Protein AF-0000000081629798 (afdb_homodimer)

Secondary structure (DSSP, 8-state):
--EEEEEETTSEEEEEETT-SS-SEEEE-SS-EEEEEE-SS-TTEEEEEETTSEEEEEETTTTEEEEEEE--SS---EEEEEEETTTTEEEEEETTSEEEEEETTTTEEEEEEE---SSSS--S-PPEEEEEE------/--EEEEEETTSEEEEEETT-SS-SEEEE-SS-EEEEEE-SS-TTEEEEEETTSEEEEEETTTTEEEEEEE--SS---EEEEEEETTTTEEEEEETTSEEEEEETTTTEEEEEEE---SSSS--S-PPEEEEEEPP----

InterPro domains:
  IPR001680 WD40 repeat [PF00400] (3-16)
  IPR001680 WD40 repeat [PF00400] (22-59)
  IPR001680 WD40 repeat [PF00400] (72-103)
  IPR001680 WD40 repeat [PS50082] (1-19)
  IPR001680 WD40 repeat [PS50082] (26-60)
  IPR001680 WD40 repeat [SM00320] (20-59)
  IPR001680 WD40 repeat [SM00320] (61-103)
  IPR015943 WD40/YVTN repeat-like-containing domain superfamily [G3DSA:2.130.10.10] (1-138)
  IPR036322 WD40-repeat-containing domain superfamily [SSF50978] (3-115)
  IPR040324 WD repeat-containing protein WDR44/Dgr2 [PTHR14221] (1-137)

Sequence (278 aa):
NYFLLSSSMDKTVRLWHISRRECLCCFQHIDFVTAIAFHPRDDRYFLSGSLDGKLRLWNIPDKKVALWNEVDGQTKLITAANFCQNGKYAVIGTYDGRCIFYDTEHLKYHTQIHVRSTRGRNRVGRKITGIEPLPGENKNYFLLSSSMDKTVRLWHISRRECLCCFQHIDFVTAIAFHPRDDRYFLSGSLDGKLRLWNIPDKKVALWNEVDGQTKLITAANFCQNGKYAVIGTYDGRCIFYDTEHLKYHTQIHVRSTRGRNRVGRKITGIEPLPGENK

Radius of gyration: 17.19 Å; Cα contacts (8 Å, |Δi|>4): 811; chains: 2; bounding box: 45×43×46 Å

Structure (mmCIF, N/CA/C/O backbone):
data_AF-0000000081629798-model_v1
#
loop_
_entity.id
_entity.type
_entity.pdbx_description
1 polymer 'WD repeat-containing protein 44-like'
#
loop_
_atom_site.group_PDB
_atom_site.id
_atom_site.type_symbol
_atom_site.label_atom_id
_atom_site.label_alt_id
_atom_site.label_comp_id
_atom_site.label_asym_id
_atom_site.label_entity_id
_atom_site.label_seq_id
_atom_site.pdbx_PDB_ins_code
_atom_site.Cartn_x
_atom_site.Cartn_y
_atom_site.Cartn_z
_atom_site.occupancy
_atom_site.B_iso_or_equiv
_atom_site.auth_seq_id
_atom_site.auth_comp_id
_atom_site.auth_asym_id
_atom_site.auth_atom_id
_atom_site.pdbx_PDB_model_num
ATOM 1 N N . ASN A 1 1 ? 5.773 -3.506 -18.734 1 61 1 ASN A N 1
ATOM 2 C CA . ASN A 1 1 ? 6.879 -3.926 -17.875 1 61 1 ASN A CA 1
ATOM 3 C C . ASN A 1 1 ? 6.383 -4.676 -16.641 1 61 1 ASN A C 1
ATOM 5 O O . ASN A 1 1 ? 5.281 -4.422 -16.156 1 61 1 ASN A O 1
ATOM 9 N N . TYR A 1 2 ? 6.805 -5.867 -16.297 1 80.81 2 TYR A N 1
ATOM 10 C CA . TYR A 1 2 ? 6.367 -6.898 -15.352 1 80.81 2 TYR A CA 1
ATOM 11 C C . TYR A 1 2 ? 7.234 -6.895 -14.102 1 80.81 2 TYR A C 1
ATOM 13 O O . TYR A 1 2 ? 7.574 -7.957 -13.57 1 80.81 2 TYR A O 1
ATOM 21 N N . PHE A 1 3 ? 7.645 -5.664 -13.797 1 88.5 3 PHE A N 1
ATOM 22 C CA . PHE A 1 3 ? 8.43 -5.543 -12.57 1 88.5 3 PHE A CA 1
ATOM 23 C C . PHE A 1 3 ? 7.523 -5.336 -11.367 1 88.5 3 PHE A C 1
ATOM 25 O O . PHE A 1 3 ? 6.449 -4.742 -11.484 1 88.5 3 PHE A O 1
ATOM 32 N N . LEU A 1 4 ? 8.055 -5.898 -10.258 1 90.25 4 LEU A N 1
ATOM 33 C CA . LEU A 1 4 ? 7.336 -5.812 -8.992 1 90.25 4 LEU A CA 1
ATOM 34 C C . LEU A 1 4 ? 8.297 -5.547 -7.836 1 90.25 4 LEU A C 1
ATOM 36 O O . LEU A 1 4 ? 9.391 -6.113 -7.793 1 90.25 4 LEU A O 1
ATOM 40 N N . LEU A 1 5 ? 7.828 -4.637 -6.996 1 95.19 5 LEU A N 1
ATOM 41 C CA . LEU A 1 5 ? 8.523 -4.508 -5.719 1 95.19 5 LEU A CA 1
ATOM 42 C C . LEU A 1 5 ? 7.781 -5.262 -4.621 1 95.19 5 LEU A C 1
ATOM 44 O O . LEU A 1 5 ? 6.547 -5.254 -4.578 1 95.19 5 LEU A O 1
ATOM 48 N N . SER A 1 6 ? 8.516 -5.879 -3.773 1 94.31 6 SER A N 1
ATOM 49 C CA . SER A 1 6 ? 7.957 -6.461 -2.561 1 94.31 6 SER A CA 1
ATOM 50 C C . SER A 1 6 ? 8.742 -6.031 -1.326 1 94.31 6 SER A C 1
ATOM 52 O O . SER A 1 6 ? 9.945 -5.777 -1.406 1 94.31 6 SER A O 1
ATOM 54 N N . SER A 1 7 ? 8.031 -5.789 -0.266 1 95.56 7 SER A N 1
ATOM 55 C CA . SER A 1 7 ? 8.656 -5.605 1.035 1 95.56 7 SER A CA 1
ATOM 56 C C . SER A 1 7 ? 8.258 -6.707 2.008 1 95.56 7 SER A C 1
ATOM 58 O O . SER A 1 7 ? 7.207 -7.332 1.85 1 95.56 7 SER A O 1
ATOM 60 N N . SER A 1 8 ? 9.172 -6.961 3.045 1 91.5 8 SER A N 1
ATOM 61 C CA . SER A 1 8 ? 8.922 -8.016 4.02 1 91.5 8 SER A CA 1
ATOM 62 C C . SER A 1 8 ? 9.43 -7.621 5.402 1 91.5 8 SER A C 1
ATOM 64 O O . SER A 1 8 ? 10.039 -6.566 5.566 1 91.5 8 SER A O 1
ATOM 66 N N . MET A 1 9 ? 9.148 -8.461 6.309 1 89.81 9 MET A N 1
ATOM 67 C CA . MET A 1 9 ? 9.531 -8.211 7.699 1 89.81 9 MET A CA 1
ATOM 68 C C . MET A 1 9 ? 11.031 -8.391 7.898 1 89.81 9 MET A C 1
ATOM 70 O O . MET A 1 9 ? 11.562 -8.086 8.961 1 89.81 9 MET A O 1
ATOM 74 N N . ASP A 1 10 ? 11.797 -8.812 6.934 1 90.19 10 ASP A N 1
ATOM 75 C CA . ASP A 1 10 ? 13.242 -8.953 7.055 1 90.19 10 ASP A CA 1
ATOM 76 C C . ASP A 1 10 ? 13.945 -7.621 6.797 1 90.19 10 ASP A C 1
ATOM 78 O O . ASP A 1 10 ? 15.164 -7.582 6.621 1 90.19 10 ASP A O 1
ATOM 82 N N . LYS A 1 11 ? 13.234 -6.543 6.703 1 96.06 11 LYS A N 1
ATOM 83 C CA . LYS A 1 11 ? 13.711 -5.164 6.59 1 96.06 11 LYS A CA 1
ATOM 84 C C . LYS A 1 11 ? 14.289 -4.895 5.207 1 96.06 11 LYS A C 1
ATOM 86 O O . LYS A 1 11 ? 15.219 -4.102 5.062 1 96.06 11 LYS A O 1
ATOM 91 N N . THR A 1 12 ? 13.734 -5.637 4.25 1 95.56 12 THR A N 1
ATOM 92 C CA . THR A 1 12 ? 14.227 -5.434 2.895 1 95.56 12 THR A CA 1
ATOM 93 C C . THR A 1 12 ? 13.086 -5.082 1.944 1 95.56 12 THR A C 1
ATOM 95 O O . THR A 1 12 ? 11.93 -5.426 2.205 1 95.56 12 THR A O 1
ATOM 98 N N . VAL A 1 13 ? 13.438 -4.363 0.869 1 97.12 13 VAL A N 1
ATOM 99 C CA . VAL A 1 13 ? 12.633 -4.25 -0.342 1 97.12 13 VAL A CA 1
ATOM 100 C C . VAL A 1 13 ? 13.328 -4.961 -1.497 1 97.12 13 VAL A C 1
ATOM 102 O O . VAL A 1 13 ? 14.539 -4.809 -1.688 1 97.12 13 VAL A O 1
ATOM 105 N N . ARG A 1 14 ? 12.555 -5.707 -2.191 1 94.81 14 ARG A N 1
ATOM 106 C CA . ARG A 1 14 ? 13.133 -6.484 -3.285 1 94.81 14 ARG A CA 1
ATOM 107 C C . ARG A 1 14 ? 12.438 -6.168 -4.605 1 94.81 14 ARG A C 1
ATOM 109 O O . ARG A 1 14 ? 11.211 -5.996 -4.645 1 94.81 14 ARG A O 1
ATOM 116 N N . LEU A 1 15 ? 13.273 -6.094 -5.625 1 94.31 15 LEU A N 1
ATOM 117 C CA . LEU A 1 15 ? 12.789 -5.93 -6.988 1 94.31 15 LEU A CA 1
ATOM 118 C C . LEU A 1 15 ? 12.75 -7.27 -7.719 1 94.31 15 LEU A C 1
ATOM 120 O O . LEU A 1 15 ? 13.742 -8.016 -7.707 1 94.31 15 LEU A O 1
ATOM 124 N N . TRP A 1 16 ? 11.555 -7.504 -8.297 1 89.81 16 TRP A N 1
ATOM 125 C CA . TRP A 1 16 ? 11.336 -8.742 -9.023 1 89.81 16 TRP A CA 1
ATOM 126 C C . TRP A 1 16 ? 10.906 -8.461 -10.461 1 89.81 16 TRP A C 1
ATOM 128 O O . TRP A 1 16 ? 10.383 -7.387 -10.758 1 89.81 16 TRP A O 1
ATOM 138 N N . HIS A 1 17 ? 11.219 -9.383 -11.312 1 87.69 17 HIS A N 1
ATOM 139 C CA . HIS A 1 17 ? 10.57 -9.508 -12.609 1 87.69 17 HIS A CA 1
ATOM 140 C C . HIS A 1 17 ? 9.781 -10.805 -12.711 1 87.69 17 HIS A C 1
ATOM 142 O O . HIS A 1 17 ? 10.25 -11.859 -12.281 1 87.69 17 HIS A O 1
ATOM 148 N N . ILE A 1 18 ? 8.602 -10.773 -13.234 1 79.06 18 ILE A N 1
ATOM 149 C CA . ILE A 1 18 ? 7.668 -11.898 -13.195 1 79.06 18 ILE A CA 1
ATOM 150 C C . ILE A 1 18 ? 8.258 -13.086 -13.945 1 79.06 18 ILE A C 1
ATOM 152 O O . ILE A 1 18 ? 7.934 -14.242 -13.656 1 79.06 18 ILE A O 1
ATOM 156 N N . SER A 1 19 ? 9.086 -12.828 -14.898 1 81.5 19 SER A N 1
ATOM 157 C CA . SER A 1 19 ? 9.664 -13.891 -15.711 1 81.5 19 SER A CA 1
ATOM 158 C C . SER A 1 19 ? 10.906 -14.477 -15.055 1 81.5 19 SER A C 1
ATOM 160 O O . SER A 1 19 ? 11.492 -15.438 -15.57 1 81.5 19 SER A O 1
ATOM 162 N N . ARG A 1 20 ? 11.312 -13.93 -14 1 83.62 20 ARG A N 1
ATOM 163 C CA . ARG A 1 20 ? 12.523 -14.391 -13.328 1 83.62 20 ARG A CA 1
ATOM 164 C C . ARG A 1 20 ? 12.195 -14.945 -11.945 1 83.62 20 ARG A C 1
ATOM 166 O O . ARG A 1 20 ? 11.375 -14.375 -11.219 1 83.62 20 ARG A O 1
ATOM 173 N N . ARG A 1 21 ? 12.883 -15.945 -11.609 1 79.19 21 ARG A N 1
ATOM 174 C CA . ARG A 1 21 ? 12.625 -16.578 -10.32 1 79.19 21 ARG A CA 1
ATOM 175 C C . ARG A 1 21 ? 13.461 -15.938 -9.219 1 79.19 21 ARG A C 1
ATOM 177 O O . ARG A 1 21 ? 13.133 -16.047 -8.039 1 79.19 21 ARG A O 1
ATOM 184 N N . GLU A 1 22 ? 14.445 -15.242 -9.664 1 86.69 22 GLU A N 1
ATOM 185 C CA . GLU A 1 22 ? 15.359 -14.656 -8.688 1 86.69 22 GLU A CA 1
ATOM 186 C C . GLU A 1 22 ? 15.07 -13.164 -8.492 1 86.69 22 GLU A C 1
ATOM 188 O O . GLU A 1 22 ? 14.633 -12.484 -9.422 1 86.69 22 GLU A O 1
ATOM 193 N N . CYS A 1 23 ? 15.453 -12.797 -7.293 1 87.88 23 CYS A N 1
ATOM 194 C CA . CYS A 1 23 ? 15.367 -11.375 -6.973 1 87.88 23 CYS A CA 1
ATOM 195 C C . CYS A 1 23 ? 16.406 -10.578 -7.75 1 87.88 23 CYS A C 1
ATOM 197 O O . CYS A 1 23 ? 17.562 -10.977 -7.832 1 87.88 23 CYS A O 1
ATOM 199 N N . LEU A 1 24 ? 15.977 -9.516 -8.391 1 91.19 24 LEU A N 1
ATOM 200 C CA . LEU A 1 24 ? 16.859 -8.711 -9.219 1 91.19 24 LEU A CA 1
ATOM 201 C C . LEU A 1 24 ? 17.719 -7.781 -8.359 1 91.19 24 LEU A C 1
ATOM 203 O O . LEU A 1 24 ? 18.906 -7.59 -8.641 1 91.19 24 LEU A O 1
ATOM 207 N N . CYS A 1 25 ? 17.188 -7.203 -7.402 1 94 25 CYS A N 1
ATOM 208 C CA . CYS A 1 25 ? 17.859 -6.246 -6.531 1 94 25 CYS A CA 1
ATOM 209 C C . CYS A 1 25 ? 17.234 -6.242 -5.141 1 94 25 CYS A C 1
ATOM 211 O O . CYS A 1 25 ? 16.016 -6.398 -4.996 1 94 25 CYS A O 1
ATOM 213 N N . CYS A 1 26 ? 18.078 -6.031 -4.141 1 95.56 26 CYS A N 1
ATOM 214 C CA . CYS A 1 26 ? 17.641 -5.973 -2.748 1 95.56 26 CYS A CA 1
ATOM 215 C C . CYS A 1 26 ? 18.078 -4.664 -2.098 1 95.56 26 CYS A C 1
ATOM 217 O O . CYS A 1 26 ? 19.25 -4.293 -2.146 1 95.56 26 CYS A O 1
ATOM 219 N N . PHE A 1 27 ? 17.141 -3.955 -1.556 1 97.56 27 PHE A N 1
ATOM 220 C CA . PHE A 1 27 ? 17.375 -2.68 -0.889 1 97.56 27 PHE A CA 1
ATOM 221 C C . PHE A 1 27 ? 17.234 -2.826 0.622 1 97.56 27 PHE A C 1
ATOM 223 O O . PHE A 1 27 ? 16.141 -3.094 1.128 1 97.56 27 PHE A O 1
ATOM 230 N N . GLN A 1 28 ? 18.219 -2.553 1.362 1 97.31 28 GLN A N 1
ATOM 231 C CA . GLN A 1 28 ? 18.266 -2.818 2.795 1 97.31 28 GLN A CA 1
ATOM 232 C C . GLN A 1 28 ? 17.766 -1.625 3.598 1 97.31 28 GLN A C 1
ATOM 234 O O . GLN A 1 28 ? 18.062 -0.475 3.264 1 97.31 28 GLN A O 1
ATOM 239 N N . HIS A 1 29 ? 17.047 -1.908 4.633 1 97.5 29 HIS A N 1
ATOM 240 C CA . HIS A 1 29 ? 16.578 -0.933 5.609 1 97.5 29 HIS A CA 1
ATOM 241 C C . HIS A 1 29 ? 17.031 -1.309 7.02 1 97.5 29 HIS A C 1
ATOM 243 O O . HIS A 1 29 ? 17.484 -2.43 7.25 1 97.5 29 HIS A O 1
ATOM 249 N N . ILE A 1 30 ? 16.906 -0.331 7.926 1 96.38 30 ILE A N 1
ATOM 250 C CA . ILE A 1 30 ? 17.391 -0.56 9.289 1 96.38 30 ILE A CA 1
ATOM 251 C C . ILE A 1 30 ? 16.25 -1.108 10.148 1 96.38 30 ILE A C 1
ATOM 253 O O . ILE A 1 30 ? 16.484 -1.701 11.203 1 96.38 30 ILE A O 1
ATOM 257 N N . ASP A 1 31 ? 15.016 -0.942 9.727 1 97.31 31 ASP A N 1
ATOM 258 C CA . ASP A 1 31 ? 13.82 -1.417 10.414 1 97.31 31 ASP A CA 1
ATOM 259 C C . ASP A 1 31 ? 12.773 -1.913 9.422 1 97.31 31 ASP A C 1
ATOM 261 O O . ASP A 1 31 ? 13 -1.896 8.211 1 97.31 31 ASP A O 1
ATOM 265 N N . PHE A 1 32 ? 11.664 -2.406 9.969 1 94.38 32 PHE A N 1
ATOM 266 C CA . PHE A 1 32 ? 10.609 -2.99 9.148 1 94.38 32 PHE A CA 1
ATOM 267 C C . PHE A 1 32 ? 10.094 -1.98 8.133 1 94.38 32 PHE A C 1
ATOM 269 O O . PHE A 1 32 ? 9.773 -0.844 8.484 1 94.38 32 PHE A O 1
ATOM 276 N N . VAL A 1 33 ? 10.047 -2.479 6.84 1 97.62 33 VAL A N 1
ATOM 277 C CA . VAL A 1 33 ? 9.445 -1.674 5.777 1 97.62 33 VAL A CA 1
ATOM 278 C C . VAL A 1 33 ? 7.934 -1.878 5.762 1 97.62 33 VAL A C 1
ATOM 280 O O . VAL A 1 33 ? 7.457 -2.998 5.566 1 97.62 33 VAL A O 1
ATOM 283 N N . THR A 1 34 ? 7.168 -0.809 5.945 1 96.5 34 THR A N 1
ATOM 284 C CA . THR A 1 34 ? 5.723 -0.931 6.125 1 96.5 34 THR A CA 1
ATOM 285 C C . THR A 1 34 ? 4.988 -0.571 4.836 1 96.5 34 THR A C 1
ATOM 287 O O . THR A 1 34 ? 3.812 -0.906 4.672 1 96.5 34 THR A O 1
ATOM 290 N N . ALA A 1 35 ? 5.648 0.096 3.969 1 97.44 35 ALA A N 1
ATOM 291 C CA . ALA A 1 35 ? 4.992 0.539 2.74 1 97.44 35 ALA A CA 1
ATOM 292 C C . ALA A 1 35 ? 6.012 0.832 1.646 1 97.44 35 ALA A C 1
ATOM 294 O O . ALA A 1 35 ? 7.117 1.301 1.931 1 97.44 35 ALA A O 1
ATOM 295 N N . ILE A 1 36 ? 5.633 0.568 0.434 1 98.19 36 ILE A N 1
ATOM 296 C CA . ILE A 1 36 ? 6.43 0.873 -0.75 1 98.19 36 ILE A CA 1
ATOM 297 C C . ILE A 1 36 ? 5.516 1.356 -1.875 1 98.19 36 ILE A C 1
ATOM 299 O O . ILE A 1 36 ? 4.363 0.927 -1.976 1 98.19 36 ILE A O 1
ATOM 303 N N . ALA A 1 37 ? 6.035 2.262 -2.711 1 97.06 37 ALA A N 1
ATOM 304 C CA . ALA A 1 37 ? 5.305 2.76 -3.873 1 97.06 37 ALA A CA 1
ATOM 305 C C . ALA A 1 37 ? 6.262 3.209 -4.973 1 97.06 37 ALA A C 1
ATOM 307 O O . ALA A 1 37 ? 7.16 4.02 -4.73 1 97.06 37 ALA A O 1
ATOM 308 N N . PHE A 1 38 ? 6.031 2.734 -6.238 1 96.06 38 PHE A N 1
ATOM 309 C CA . PHE A 1 38 ? 6.777 3.27 -7.371 1 96.06 38 PHE A CA 1
ATOM 310 C C . PHE A 1 38 ? 6.398 4.723 -7.633 1 96.06 38 PHE A C 1
ATOM 312 O O . PHE A 1 38 ? 5.223 5.09 -7.543 1 96.06 38 PHE A O 1
ATOM 319 N N . HIS A 1 39 ? 7.402 5.453 -7.977 1 95.94 39 HIS A N 1
ATOM 320 C CA . HIS A 1 39 ? 7.051 6.77 -8.5 1 95.94 39 HIS A CA 1
ATOM 321 C C . HIS A 1 39 ? 6.184 6.648 -9.75 1 95.94 39 HIS A C 1
ATOM 323 O O . HIS A 1 39 ? 6.496 5.871 -10.656 1 95.94 39 HIS A O 1
ATOM 329 N N . PRO A 1 40 ? 5.137 7.379 -9.781 1 91.12 40 PRO A N 1
ATOM 330 C CA . PRO A 1 40 ? 4.164 7.148 -10.852 1 91.12 40 PRO A CA 1
ATOM 331 C C . PRO A 1 40 ? 4.66 7.633 -12.211 1 91.12 40 PRO A C 1
ATOM 333 O O . PRO A 1 40 ? 4.172 7.176 -13.25 1 91.12 40 PRO A O 1
ATOM 336 N N . ARG A 1 41 ? 5.648 8.5 -12.227 1 92.31 41 ARG A N 1
ATOM 337 C CA . ARG A 1 41 ? 6.059 9.094 -13.492 1 92.31 41 ARG A CA 1
ATOM 338 C C . ARG A 1 41 ? 7.496 8.711 -13.836 1 92.31 41 ARG A C 1
ATOM 340 O O . ARG A 1 41 ? 7.949 8.93 -14.961 1 92.31 41 ARG A O 1
ATOM 347 N N . ASP A 1 42 ? 8.188 8.297 -13 1 94.12 42 ASP A N 1
ATOM 348 C CA . ASP A 1 42 ? 9.594 7.953 -13.18 1 94.12 42 ASP A CA 1
ATOM 349 C C . ASP A 1 42 ? 9.914 6.594 -12.562 1 94.12 42 ASP A C 1
ATOM 351 O O . ASP A 1 42 ? 10.125 6.492 -11.352 1 94.12 42 ASP A O 1
ATOM 355 N N . ASP A 1 43 ? 10.055 5.633 -13.344 1 92.69 43 ASP A N 1
ATOM 356 C CA . ASP A 1 43 ? 10.164 4.25 -12.883 1 92.69 43 ASP A CA 1
ATOM 357 C C . ASP A 1 43 ? 11.547 3.975 -12.297 1 92.69 43 ASP A C 1
ATOM 359 O O . ASP A 1 43 ? 11.82 2.861 -11.844 1 92.69 43 ASP A O 1
ATOM 363 N N . ARG A 1 44 ? 12.375 4.984 -12.273 1 95.69 44 ARG A N 1
ATOM 364 C CA . ARG A 1 44 ? 13.695 4.828 -11.68 1 95.69 44 ARG A CA 1
ATOM 365 C C . ARG A 1 44 ? 13.641 4.988 -10.164 1 95.69 44 ARG A C 1
ATOM 367 O O . ARG A 1 44 ? 14.609 4.699 -9.461 1 95.69 44 ARG A O 1
ATOM 374 N N . TYR A 1 45 ? 12.453 5.391 -9.633 1 97.56 45 TYR A N 1
ATOM 375 C CA . TYR A 1 45 ? 12.391 5.719 -8.211 1 97.56 45 TYR A CA 1
ATOM 376 C C . TYR A 1 45 ? 11.25 4.969 -7.527 1 97.56 45 TYR A C 1
ATOM 378 O O . TYR A 1 45 ? 10.203 4.734 -8.133 1 97.56 45 TYR A O 1
ATOM 386 N N . PHE A 1 46 ? 11.461 4.641 -6.336 1 98.06 46 PHE A N 1
ATOM 387 C CA . PHE A 1 46 ? 10.359 4.195 -5.488 1 98.06 46 PHE A CA 1
ATOM 388 C C . PHE A 1 46 ? 10.469 4.789 -4.094 1 98.06 46 PHE A C 1
ATOM 390 O O . PHE A 1 46 ? 11.555 5.191 -3.668 1 98.06 46 PHE A O 1
ATOM 397 N N . LEU A 1 47 ? 9.344 4.875 -3.428 1 98.62 47 LEU A N 1
ATOM 398 C CA . LEU A 1 47 ? 9.195 5.387 -2.068 1 98.62 47 LEU A CA 1
ATOM 399 C C . LEU A 1 47 ? 9.086 4.242 -1.066 1 98.62 47 LEU A C 1
ATOM 401 O O . LEU A 1 47 ? 8.391 3.254 -1.318 1 98.62 47 LEU A O 1
ATOM 405 N N . SER A 1 48 ? 9.789 4.359 0.033 1 98.62 48 SER A N 1
ATOM 406 C CA . SER A 1 48 ? 9.578 3.412 1.123 1 98.62 48 SER A CA 1
ATOM 407 C C . SER A 1 48 ? 9.375 4.137 2.451 1 98.62 48 SER A C 1
ATOM 409 O O . SER A 1 48 ? 10 5.172 2.703 1 98.62 48 SER A O 1
ATOM 411 N N . GLY A 1 49 ? 8.438 3.67 3.246 1 98.12 49 GLY A N 1
ATOM 412 C CA . GLY A 1 49 ? 8.25 4.031 4.641 1 98.12 49 GLY A CA 1
ATOM 413 C C . GLY A 1 49 ? 8.555 2.895 5.598 1 98.12 49 GLY A C 1
ATOM 414 O O . GLY A 1 49 ? 8.25 1.736 5.309 1 98.12 49 GLY A O 1
ATOM 415 N N . SER A 1 50 ? 9.148 3.25 6.719 1 97.69 50 SER A N 1
ATOM 416 C CA . SER A 1 50 ? 9.562 2.205 7.656 1 97.69 50 SER A CA 1
ATOM 417 C C . SER A 1 50 ? 9.242 2.596 9.094 1 97.69 50 SER A C 1
ATOM 419 O O . SER A 1 50 ? 8.883 3.744 9.367 1 97.69 50 SER A O 1
ATOM 421 N N . LEU A 1 51 ? 9.383 1.578 10 1 96.69 51 LEU A N 1
ATOM 422 C CA . LEU A 1 51 ? 9.062 1.775 11.414 1 96.69 51 LEU A CA 1
ATOM 423 C C . LEU A 1 51 ? 10.156 2.578 12.102 1 96.69 51 LEU A C 1
ATOM 425 O O . LEU A 1 51 ? 9.977 3.033 13.234 1 96.69 51 LEU A O 1
ATOM 429 N N . ASP A 1 52 ? 11.219 2.908 11.484 1 96.69 52 ASP A N 1
ATOM 430 C CA . ASP A 1 52 ? 12.242 3.773 12.07 1 96.69 52 ASP A CA 1
ATOM 431 C C . ASP A 1 52 ? 11.883 5.246 11.891 1 96.69 52 ASP A C 1
ATOM 433 O O . ASP A 1 52 ? 12.641 6.129 12.289 1 96.69 52 ASP A O 1
ATOM 437 N N . GLY A 1 53 ? 10.805 5.484 11.219 1 97.38 53 GLY A N 1
ATOM 438 C CA . GLY A 1 53 ? 10.312 6.848 11.047 1 97.38 53 GLY A CA 1
ATOM 439 C C . GLY A 1 53 ? 10.891 7.543 9.828 1 97.38 53 GLY A C 1
ATOM 440 O O . GLY A 1 53 ? 10.664 8.734 9.625 1 97.38 53 GLY A O 1
ATOM 441 N N . LYS A 1 54 ? 11.586 6.82 9.023 1 97.88 54 LYS A N 1
ATOM 442 C CA . LYS A 1 54 ? 12.211 7.43 7.852 1 97.88 54 LYS A CA 1
ATOM 443 C C . LYS A 1 54 ? 11.406 7.129 6.586 1 97.88 54 LYS A C 1
ATOM 445 O O . LYS A 1 54 ? 10.93 6.008 6.398 1 97.88 54 LYS A O 1
ATOM 450 N N . LEU A 1 55 ? 11.203 8.172 5.871 1 98.5 55 LEU A N 1
ATOM 451 C CA . LEU A 1 55 ? 10.727 8.125 4.492 1 98.5 55 LEU A CA 1
ATOM 452 C C . LEU A 1 55 ? 11.891 8.242 3.51 1 98.5 55 LEU A C 1
ATOM 454 O O . LEU A 1 55 ? 12.695 9.172 3.605 1 98.5 55 LEU A O 1
ATOM 458 N N . ARG A 1 56 ? 11.992 7.234 2.604 1 98.69 56 ARG A N 1
ATOM 459 C CA . ARG A 1 56 ? 13.133 7.211 1.697 1 98.69 56 ARG A CA 1
ATOM 460 C C . ARG A 1 56 ? 12.68 7.152 0.243 1 98.69 56 ARG A C 1
ATOM 462 O O . ARG A 1 56 ? 11.797 6.359 -0.107 1 98.69 56 ARG A O 1
ATOM 469 N N . LEU A 1 57 ? 13.219 8.047 -0.549 1 98.81 57 LEU A N 1
ATOM 470 C CA . LEU A 1 57 ? 13.141 7.93 -2.002 1 98.81 57 LEU A CA 1
ATOM 471 C C . LEU A 1 57 ? 14.383 7.246 -2.559 1 98.81 57 LEU A C 1
ATOM 473 O O . LEU A 1 57 ? 15.484 7.797 -2.484 1 98.81 57 LEU A O 1
ATOM 477 N N . TRP A 1 58 ? 14.164 6.117 -3.113 1 98.75 58 TRP A N 1
ATOM 478 C CA . TRP A 1 58 ? 15.266 5.301 -3.613 1 98.75 58 TRP A CA 1
ATOM 479 C C . TRP A 1 58 ? 15.453 5.504 -5.113 1 98.75 58 TRP A C 1
ATOM 481 O O . TRP A 1 58 ? 14.484 5.586 -5.863 1 98.75 58 TRP A O 1
ATOM 491 N N . ASN A 1 59 ? 16.703 5.609 -5.508 1 98.56 59 ASN A N 1
ATOM 492 C CA . ASN A 1 59 ? 17.094 5.445 -6.906 1 98.56 59 ASN A CA 1
ATOM 493 C C . ASN A 1 59 ? 17.422 3.99 -7.227 1 98.56 59 ASN A C 1
ATOM 495 O O . ASN A 1 59 ? 18.406 3.443 -6.707 1 98.56 59 ASN A O 1
ATOM 499 N N . ILE A 1 60 ? 16.625 3.395 -8.086 1 97.12 60 ILE A N 1
ATOM 500 C CA . ILE A 1 60 ? 16.688 1.954 -8.297 1 97.12 60 ILE A CA 1
ATOM 501 C C . ILE A 1 60 ? 17.969 1.607 -9.062 1 97.12 60 ILE A C 1
ATOM 503 O O . ILE A 1 60 ? 18.734 0.747 -8.633 1 97.12 60 ILE A O 1
ATOM 507 N N . PRO A 1 61 ? 18.25 2.268 -10.172 1 96.81 61 PRO A N 1
ATOM 508 C CA . PRO A 1 61 ? 19.469 1.917 -10.906 1 96.81 61 PRO A CA 1
ATOM 509 C C . PRO A 1 61 ? 20.734 2.096 -10.07 1 96.81 61 PRO A C 1
ATOM 511 O O . PRO A 1 61 ? 21.656 1.284 -10.164 1 96.81 61 PRO A O 1
ATOM 514 N N . ASP A 1 62 ? 20.781 3.1 -9.234 1 97.88 62 ASP A N 1
ATOM 515 C CA . ASP A 1 62 ? 21.953 3.371 -8.414 1 97.88 62 ASP A CA 1
ATOM 516 C C . ASP A 1 62 ? 21.953 2.523 -7.145 1 97.88 62 ASP A C 1
ATOM 518 O O . ASP A 1 62 ? 22.953 2.445 -6.434 1 97.88 62 ASP A O 1
ATOM 522 N N . LYS A 1 63 ? 20.828 1.983 -6.879 1 97.19 63 LYS A N 1
ATOM 523 C CA . LYS A 1 63 ? 20.625 1.182 -5.676 1 97.19 63 LYS A CA 1
ATOM 524 C C . LYS A 1 63 ? 20.984 1.979 -4.422 1 97.19 63 LYS A C 1
ATOM 526 O O . LYS A 1 63 ? 21.672 1.479 -3.535 1 97.19 63 LYS A O 1
ATOM 531 N N . LYS A 1 64 ? 20.5 3.209 -4.371 1 98.25 64 LYS A N 1
ATOM 532 C CA . LYS A 1 64 ? 20.781 4.078 -3.232 1 98.25 64 LYS A CA 1
ATOM 533 C C . LYS A 1 64 ? 19.562 4.941 -2.896 1 98.25 64 LYS A C 1
ATOM 535 O O . LYS A 1 64 ? 18.672 5.125 -3.734 1 98.25 64 LYS A O 1
ATOM 540 N N . VAL A 1 65 ? 19.656 5.402 -1.691 1 98.69 65 VAL A N 1
ATOM 541 C CA . VAL A 1 65 ? 18.672 6.395 -1.284 1 98.69 65 VAL A CA 1
ATOM 542 C C . VAL A 1 65 ? 19.016 7.75 -1.889 1 98.69 65 VAL A C 1
ATOM 544 O O . VAL A 1 65 ? 20.094 8.297 -1.623 1 98.69 65 VAL A O 1
ATOM 547 N N . ALA A 1 66 ? 18.156 8.266 -2.725 1 98.62 66 ALA A N 1
ATOM 548 C CA . ALA A 1 66 ? 18.359 9.578 -3.334 1 98.62 66 ALA A CA 1
ATOM 549 C C . ALA A 1 66 ? 18.016 10.695 -2.361 1 98.62 66 ALA A C 1
ATOM 551 O O . ALA A 1 66 ? 18.703 11.711 -2.293 1 98.62 66 ALA A O 1
ATOM 552 N N . LEU A 1 67 ? 16.891 10.602 -1.681 1 98.62 67 LEU A N 1
ATOM 553 C CA . LEU A 1 67 ? 16.391 11.555 -0.703 1 98.62 67 LEU A CA 1
ATOM 554 C C . LEU A 1 67 ? 15.75 10.844 0.477 1 98.62 67 LEU A C 1
ATOM 556 O O . LEU A 1 67 ? 15.211 9.742 0.323 1 98.62 67 LEU A O 1
ATOM 560 N N . TRP A 1 68 ? 15.812 11.461 1.62 1 98.38 68 TRP A N 1
ATOM 561 C CA . TRP A 1 68 ? 15.062 10.922 2.754 1 98.38 68 TRP A CA 1
ATOM 562 C C . TRP A 1 68 ? 14.68 12.031 3.725 1 98.38 68 TRP A C 1
ATOM 564 O O . TRP A 1 68 ? 15.211 13.141 3.652 1 98.38 68 TRP A O 1
ATOM 574 N N . ASN A 1 69 ? 13.68 11.781 4.492 1 98.12 69 ASN A N 1
ATOM 575 C CA . ASN A 1 69 ? 13.242 12.625 5.598 1 98.12 69 ASN A CA 1
ATOM 576 C C . ASN A 1 69 ? 12.703 11.789 6.758 1 98.12 69 ASN A C 1
ATOM 578 O O . ASN A 1 69 ? 12.469 10.594 6.613 1 98.12 69 ASN A O 1
ATOM 582 N N . GLU A 1 70 ? 12.609 12.398 7.922 1 96.94 70 GLU A N 1
ATOM 583 C CA . GLU A 1 70 ? 12.141 11.719 9.133 1 96.94 70 GLU A CA 1
ATOM 584 C C . GLU A 1 70 ? 10.898 12.398 9.695 1 96.94 70 GLU A C 1
ATOM 586 O O . GLU A 1 70 ? 10.812 13.625 9.727 1 96.94 70 GLU A O 1
ATOM 591 N N . VAL A 1 71 ? 9.992 11.555 10.078 1 95.06 71 VAL A N 1
ATOM 592 C CA . VAL A 1 71 ? 8.773 12.07 10.688 1 95.06 71 VAL A CA 1
ATOM 593 C C . VAL A 1 71 ? 9.086 12.656 12.062 1 95.06 71 VAL A C 1
ATOM 595 O O . VAL A 1 71 ? 9.805 12.039 12.859 1 95.06 71 VAL A O 1
ATOM 598 N N . ASP A 1 72 ? 8.57 13.844 12.242 1 90.31 72 ASP A N 1
ATOM 599 C CA . ASP A 1 72 ? 8.742 14.484 13.539 1 90.31 72 ASP A CA 1
ATOM 600 C C . ASP A 1 72 ? 7.617 14.094 14.5 1 90.31 72 ASP A C 1
ATOM 602 O O . ASP A 1 72 ? 6.566 13.617 14.07 1 90.31 72 ASP A O 1
ATOM 606 N N . GLY A 1 73 ? 7.879 14.305 15.789 1 84.81 73 GLY A N 1
ATOM 607 C CA . GLY A 1 73 ? 6.848 14.086 16.797 1 84.81 73 GLY A CA 1
ATOM 608 C C . GLY A 1 73 ? 7.18 12.969 17.75 1 84.81 73 GLY A C 1
ATOM 609 O O . GLY A 1 73 ? 8.273 12.406 17.703 1 84.81 73 GLY A O 1
ATOM 610 N N . GLN A 1 74 ? 6.262 12.633 18.609 1 82.31 74 GLN A N 1
ATOM 611 C CA . GLN A 1 74 ? 6.422 11.617 19.641 1 82.31 74 GLN A CA 1
ATOM 612 C C . GLN A 1 74 ? 6.48 10.219 19.031 1 82.31 74 GLN A C 1
ATOM 614 O O . GLN A 1 74 ? 7.32 9.406 19.422 1 82.31 74 GLN A O 1
ATOM 619 N N . THR A 1 75 ? 5.543 9.969 18.141 1 84.81 75 THR A N 1
ATOM 620 C CA . THR A 1 75 ? 5.57 8.719 17.406 1 84.81 75 THR A CA 1
ATOM 621 C C . THR A 1 75 ? 6.07 8.945 15.977 1 84.81 75 THR A C 1
ATOM 623 O O . THR A 1 75 ? 5.613 9.867 15.297 1 84.81 75 THR A O 1
ATOM 626 N N . LYS A 1 76 ? 7.031 8.141 15.617 1 90.62 76 LYS A N 1
ATOM 627 C CA . LYS A 1 76 ? 7.648 8.344 14.312 1 90.62 76 LYS A CA 1
ATOM 628 C C . LYS A 1 76 ? 7.367 7.16 13.383 1 90.62 76 LYS A C 1
ATOM 630 O O . LYS A 1 76 ? 7.902 7.094 12.273 1 90.62 76 LYS A O 1
ATOM 635 N N . LEU A 1 77 ? 6.504 6.238 13.883 1 94.88 77 LEU A N 1
ATOM 636 C CA . LEU A 1 77 ? 6.293 4.992 13.156 1 94.88 77 LEU A CA 1
ATOM 637 C C . LEU A 1 77 ? 5.461 5.23 11.898 1 94.88 77 LEU A C 1
ATOM 639 O O . LEU A 1 77 ? 4.273 5.555 11.984 1 94.88 77 LEU A O 1
ATOM 643 N N . ILE A 1 78 ? 6.133 5.105 10.742 1 97 78 ILE A N 1
ATOM 644 C CA . ILE A 1 78 ? 5.406 5.152 9.477 1 97 78 ILE A CA 1
ATOM 645 C C . ILE A 1 78 ? 4.742 3.805 9.211 1 97 78 ILE A C 1
ATOM 647 O O . ILE A 1 78 ? 5.41 2.768 9.203 1 97 78 ILE A O 1
ATOM 651 N N . THR A 1 79 ? 3.438 3.797 8.992 1 96.31 79 THR A N 1
ATOM 652 C CA . THR A 1 79 ? 2.697 2.553 8.82 1 96.31 79 THR A CA 1
ATOM 653 C C . THR A 1 79 ? 2.078 2.479 7.43 1 96.31 79 THR A C 1
ATOM 655 O O . THR A 1 79 ? 1.551 1.437 7.035 1 96.31 79 THR A O 1
ATOM 658 N N . ALA A 1 80 ? 2.09 3.482 6.672 1 96.81 80 ALA A N 1
ATOM 659 C CA . ALA A 1 80 ? 1.623 3.553 5.289 1 96.81 80 ALA A CA 1
ATOM 660 C C . ALA A 1 80 ? 2.371 4.633 4.512 1 96.81 80 ALA A C 1
ATOM 662 O O . ALA A 1 80 ? 2.891 5.582 5.102 1 96.81 80 ALA A O 1
ATOM 663 N N . ALA A 1 81 ? 2.445 4.531 3.186 1 97.5 81 ALA A N 1
ATOM 664 C CA . ALA A 1 81 ? 3.074 5.527 2.324 1 97.5 81 ALA A CA 1
ATOM 665 C C . ALA A 1 81 ? 2.586 5.395 0.884 1 97.5 81 ALA A C 1
ATOM 667 O O . ALA A 1 81 ? 2.293 4.289 0.419 1 97.5 81 ALA A O 1
ATOM 668 N N . ASN A 1 82 ? 2.465 6.457 0.228 1 97 82 ASN A N 1
ATOM 669 C CA . ASN A 1 82 ? 2.092 6.492 -1.182 1 97 82 ASN A CA 1
ATOM 670 C C . ASN A 1 82 ? 2.469 7.82 -1.83 1 97 82 ASN A C 1
ATOM 672 O O . ASN A 1 82 ? 2.98 8.719 -1.16 1 97 82 ASN A O 1
ATOM 676 N N . PHE A 1 83 ? 2.301 7.898 -3.168 1 94.94 83 PHE A N 1
ATOM 677 C CA . PHE A 1 83 ? 2.393 9.172 -3.875 1 94.94 83 PHE A CA 1
ATOM 678 C C . PHE A 1 83 ? 1.007 9.758 -4.113 1 94.94 83 PHE A C 1
ATOM 680 O O . PHE A 1 83 ? 0.017 9.031 -4.168 1 94.94 83 PHE A O 1
ATOM 687 N N . CYS A 1 84 ? 1.06 11.039 -4.137 1 90.81 84 CYS A N 1
ATOM 688 C CA . CYS A 1 84 ? -0.168 11.766 -4.449 1 90.81 84 CYS A CA 1
ATOM 689 C C . CYS A 1 84 ? 0.077 12.812 -5.523 1 90.81 84 CYS A C 1
ATOM 691 O O . CYS A 1 84 ? 1.214 13.234 -5.738 1 90.81 84 CYS A O 1
ATOM 693 N N . GLN A 1 85 ? -1.069 13.164 -6.281 1 89.38 85 GLN A N 1
ATOM 694 C CA . GLN A 1 85 ? -1.034 14.172 -7.336 1 89.38 85 GLN A CA 1
ATOM 695 C C . GLN A 1 85 ? 0.064 13.867 -8.352 1 89.38 85 GLN A C 1
ATOM 697 O O . GLN A 1 85 ? 0.895 14.727 -8.648 1 89.38 85 GLN A O 1
ATOM 702 N N . ASN A 1 86 ? 0.056 12.602 -8.719 1 88.56 86 ASN A N 1
ATOM 703 C CA . ASN A 1 86 ? 0.926 12.117 -9.781 1 88.56 86 ASN A CA 1
ATOM 704 C C . ASN A 1 86 ? 2.4 12.305 -9.438 1 88.56 86 ASN A C 1
ATOM 706 O O . ASN A 1 86 ? 3.197 12.711 -10.281 1 88.56 86 ASN A O 1
ATOM 710 N N . GLY A 1 87 ? 2.674 12.148 -8.219 1 93.31 87 GLY A N 1
ATOM 711 C CA . GLY A 1 87 ? 4.062 12.141 -7.797 1 93.31 87 GLY A CA 1
ATOM 712 C C . GLY A 1 87 ? 4.527 13.477 -7.254 1 93.31 87 GLY A C 1
ATOM 713 O O . GLY A 1 87 ? 5.668 13.609 -6.809 1 93.31 87 GLY A O 1
ATOM 714 N N . LYS A 1 88 ? 3.693 14.43 -7.266 1 94.5 88 LYS A N 1
ATOM 715 C CA . LYS A 1 88 ? 4.066 15.742 -6.738 1 94.5 88 LYS A CA 1
ATOM 716 C C . LYS A 1 88 ? 4.324 15.68 -5.238 1 94.5 88 LYS A C 1
ATOM 718 O O . LYS A 1 88 ? 5.238 16.328 -4.73 1 94.5 88 LYS A O 1
ATOM 723 N N . TYR A 1 89 ? 3.492 14.891 -4.562 1 95 89 TYR A N 1
ATOM 724 C CA . TYR A 1 89 ? 3.643 14.734 -3.119 1 95 89 TYR A CA 1
ATOM 725 C C . TYR A 1 89 ? 3.846 13.266 -2.748 1 95 89 TYR A C 1
ATOM 727 O O . TYR A 1 89 ? 3.33 12.375 -3.42 1 95 89 TYR A O 1
ATOM 735 N N . ALA A 1 90 ? 4.633 13.07 -1.784 1 96.56 90 ALA A N 1
ATOM 736 C CA . ALA A 1 90 ? 4.617 11.836 -1.009 1 96.56 90 ALA A CA 1
ATOM 737 C C . ALA A 1 90 ? 3.77 11.992 0.251 1 96.56 90 ALA A C 1
ATOM 739 O O . ALA A 1 90 ? 3.818 13.023 0.918 1 96.56 90 ALA A O 1
ATOM 740 N N . VAL A 1 91 ? 2.973 11.016 0.507 1 95.12 91 VAL A N 1
ATOM 741 C CA . VAL A 1 91 ? 2.119 11.062 1.689 1 95.12 91 VAL A CA 1
ATOM 742 C C . VAL A 1 91 ? 2.371 9.836 2.561 1 95.12 91 VAL A C 1
ATOM 744 O O . VAL A 1 91 ? 2.506 8.719 2.051 1 95.12 91 VAL A O 1
ATOM 747 N N . ILE A 1 92 ? 2.484 10.039 3.879 1 96.88 92 ILE A N 1
ATOM 748 C CA . ILE A 1 92 ? 2.674 8.914 4.789 1 96.88 92 ILE A CA 1
ATOM 749 C C . ILE A 1 92 ? 1.584 8.93 5.859 1 96.88 92 ILE A C 1
ATOM 751 O O . ILE A 1 92 ? 1 9.977 6.145 1 96.88 92 ILE A O 1
ATOM 755 N N . GLY A 1 93 ? 1.275 7.75 6.316 1 95.06 93 GLY A N 1
ATOM 756 C CA . GLY A 1 93 ? 0.468 7.559 7.512 1 95.06 93 GLY A CA 1
ATOM 757 C C . GLY A 1 93 ? 1.271 7.074 8.703 1 95.06 93 GLY A C 1
ATOM 758 O O . GLY A 1 93 ? 2.172 6.246 8.555 1 95.06 93 GLY A O 1
ATOM 759 N N . THR A 1 94 ? 0.91 7.609 9.875 1 94.81 94 THR A N 1
ATOM 760 C CA . THR A 1 94 ? 1.638 7.227 11.086 1 94.81 94 THR A CA 1
ATOM 761 C C . THR A 1 94 ? 0.771 6.348 11.984 1 94.81 94 THR A C 1
ATOM 763 O O . THR A 1 94 ? -0.436 6.227 11.758 1 94.81 94 THR A O 1
ATOM 766 N N . TYR A 1 95 ? 1.463 5.734 12.883 1 92.62 95 TYR A N 1
ATOM 767 C CA . TYR A 1 95 ? 0.815 4.852 13.852 1 92.62 95 TYR A CA 1
ATOM 768 C C . TYR A 1 95 ? -0.229 5.605 14.664 1 92.62 95 TYR A C 1
ATOM 770 O O . TYR A 1 95 ? -1.268 5.047 15.023 1 92.62 95 TYR A O 1
ATOM 778 N N . ASP A 1 96 ? 0.016 6.879 14.891 1 90 96 ASP A N 1
ATOM 779 C CA . ASP A 1 96 ? -0.898 7.652 15.727 1 90 96 ASP A CA 1
ATOM 780 C C . ASP A 1 96 ? -1.957 8.352 14.875 1 90 96 ASP A C 1
ATOM 782 O O . ASP A 1 96 ? -2.676 9.227 15.375 1 90 96 ASP A O 1
ATOM 786 N N . GLY A 1 97 ? -1.981 8.141 13.594 1 89.5 97 GLY A N 1
ATOM 787 C CA . GLY A 1 97 ? -3.131 8.547 12.797 1 89.5 97 GLY A CA 1
ATOM 788 C C . GLY A 1 97 ? -2.902 9.828 12.031 1 89.5 97 GLY A C 1
ATOM 789 O O . GLY A 1 97 ? -3.855 10.469 11.578 1 89.5 97 GLY A O 1
ATOM 790 N N . ARG A 1 98 ? -1.714 10.273 11.867 1 91 98 ARG A N 1
ATOM 791 C CA . ARG A 1 98 ? -1.408 11.445 11.047 1 91 98 ARG A CA 1
ATOM 792 C C . ARG A 1 98 ? -1.158 11.039 9.594 1 91 98 ARG A C 1
ATOM 794 O O . ARG A 1 98 ? -0.514 10.023 9.336 1 91 98 ARG A O 1
ATOM 801 N N . CYS A 1 99 ? -1.723 11.789 8.781 1 92.19 99 CYS A N 1
ATOM 802 C CA . CYS A 1 99 ? -1.354 11.773 7.371 1 92.19 99 CYS A CA 1
ATOM 803 C C . CYS A 1 99 ? -0.496 12.977 7.02 1 92.19 99 CYS A C 1
ATOM 805 O O . CYS A 1 99 ? -0.965 14.117 7.078 1 92.19 99 CYS A O 1
ATOM 807 N N . ILE A 1 100 ? 0.705 12.727 6.648 1 94.69 100 ILE A N 1
ATOM 808 C CA . ILE A 1 100 ? 1.664 13.805 6.441 1 94.69 100 ILE A CA 1
ATOM 809 C C . ILE A 1 100 ? 2.08 13.852 4.973 1 94.69 100 ILE A C 1
ATOM 811 O O . ILE A 1 100 ? 2.42 12.82 4.387 1 94.69 100 ILE A O 1
ATOM 815 N N . PHE A 1 101 ? 2.098 15.078 4.395 1 94.06 101 PHE A N 1
ATOM 816 C CA . PHE A 1 101 ? 2.443 15.289 2.994 1 94.06 101 PHE A CA 1
ATOM 817 C C . PHE A 1 101 ? 3.816 15.938 2.865 1 94.06 101 PHE A C 1
ATOM 819 O O . PHE A 1 101 ? 4.113 16.922 3.557 1 94.06 101 PHE A O 1
ATOM 826 N N . TYR A 1 102 ? 4.602 15.375 2.012 1 97.56 102 TYR A N 1
ATOM 827 C CA . TYR A 1 102 ? 5.91 15.914 1.653 1 97.56 102 TYR A CA 1
ATOM 828 C C . TYR A 1 102 ? 5.961 16.281 0.174 1 97.56 102 TYR A C 1
ATOM 830 O O . TYR A 1 102 ? 5.426 15.555 -0.669 1 97.56 102 TYR A O 1
ATOM 838 N N . ASP A 1 103 ? 6.605 17.406 -0.109 1 97.62 103 ASP A N 1
ATOM 839 C CA . ASP A 1 103 ? 6.977 17.641 -1.501 1 97.62 103 ASP A CA 1
ATOM 840 C C . ASP A 1 103 ? 8.008 16.625 -1.974 1 97.62 103 ASP A C 1
ATOM 842 O O . ASP A 1 103 ? 9.039 16.422 -1.328 1 97.62 103 ASP A O 1
ATOM 846 N N . THR A 1 104 ? 7.742 15.977 -3.119 1 97.31 104 THR A N 1
ATOM 847 C CA . THR A 1 104 ? 8.578 14.859 -3.553 1 97.31 104 THR A CA 1
ATOM 848 C C . THR A 1 104 ? 9.945 15.359 -4.004 1 97.31 104 THR A C 1
ATOM 850 O O . THR A 1 104 ? 10.953 14.656 -3.844 1 97.31 104 THR A O 1
ATOM 853 N N . GLU A 1 105 ? 10.031 16.484 -4.535 1 96.94 105 GLU A N 1
ATOM 854 C CA . GLU A 1 105 ? 11.258 17 -5.137 1 96.94 105 GLU A CA 1
ATOM 855 C C . GLU A 1 105 ? 12.398 17.031 -4.121 1 96.94 105 GLU A C 1
ATOM 857 O O . GLU A 1 105 ? 13.539 16.703 -4.449 1 96.94 105 GLU A O 1
ATOM 862 N N . HIS A 1 106 ? 12.086 17.406 -2.945 1 97.5 106 HIS A N 1
ATOM 863 C CA . HIS A 1 106 ? 13.133 17.5 -1.927 1 97.5 106 HIS A CA 1
ATOM 864 C C . HIS A 1 106 ? 12.734 16.734 -0.668 1 97.5 106 HIS A C 1
ATOM 866 O O . HIS A 1 106 ? 13.469 16.75 0.325 1 97.5 106 HIS A O 1
ATOM 872 N N . LEU A 1 107 ? 11.562 16.078 -0.713 1 97.81 107 LEU A N 1
ATOM 873 C CA . LEU A 1 107 ? 10.977 15.352 0.412 1 97.81 107 LEU A CA 1
ATOM 874 C C . LEU A 1 107 ? 10.898 16.25 1.647 1 97.81 107 LEU A C 1
ATOM 876 O O . LEU A 1 107 ? 11.32 15.844 2.734 1 97.81 107 LEU A O 1
ATOM 880 N N . LYS A 1 108 ? 10.383 17.391 1.378 1 97.56 108 LYS A N 1
ATOM 881 C CA . LYS A 1 108 ? 10.18 18.344 2.467 1 97.56 108 LYS A CA 1
ATOM 882 C C . LYS A 1 108 ? 8.719 18.375 2.912 1 97.56 108 LYS A C 1
ATOM 884 O O . LYS A 1 108 ? 7.812 18.297 2.084 1 97.56 108 LYS A O 1
ATOM 889 N N . TYR A 1 109 ? 8.594 18.656 4.184 1 96.81 109 TYR A N 1
ATOM 890 C CA . TYR A 1 109 ? 7.254 18.734 4.758 1 96.81 109 TYR A CA 1
ATOM 891 C C . TYR A 1 109 ? 6.402 19.766 4.027 1 96.81 109 TYR A C 1
ATOM 893 O O . TYR A 1 109 ? 6.867 20.859 3.746 1 96.81 109 TYR A O 1
ATOM 901 N N . HIS A 1 110 ? 5.207 19.406 3.705 1 95.44 110 HIS A N 1
ATOM 902 C CA . HIS A 1 110 ? 4.254 20.328 3.078 1 95.44 110 HIS A CA 1
ATOM 903 C C . HIS A 1 110 ? 3.088 20.625 4.012 1 95.44 110 HIS A C 1
ATOM 905 O O . HIS A 1 110 ? 2.854 21.781 4.363 1 95.44 110 HIS A O 1
ATOM 911 N N . THR A 1 111 ? 2.336 19.625 4.445 1 93.12 111 THR A N 1
ATOM 912 C CA . THR A 1 111 ? 1.205 19.766 5.352 1 93.12 111 THR A CA 1
ATOM 913 C C . THR A 1 111 ? 0.832 18.422 5.965 1 93.12 111 THR A C 1
ATOM 915 O O . THR A 1 111 ? 1.44 17.391 5.645 1 93.12 111 THR A O 1
ATOM 918 N N . GLN A 1 112 ? -0.112 18.375 6.941 1 90.56 112 GLN A N 1
ATOM 919 C CA . GLN A 1 112 ? -0.618 17.109 7.492 1 90.56 112 GLN A CA 1
ATOM 920 C C . GLN A 1 112 ? -2.098 17.234 7.848 1 90.56 112 GLN A C 1
ATOM 922 O O . GLN A 1 112 ? -2.613 18.328 8.039 1 90.56 112 GLN A O 1
ATOM 927 N N . ILE A 1 113 ? -2.736 16.109 7.781 1 84.88 113 ILE A N 1
ATOM 928 C CA . ILE A 1 113 ? -4.117 16.016 8.242 1 84.88 113 ILE A CA 1
ATOM 929 C C . ILE A 1 113 ? -4.246 14.852 9.227 1 84.88 113 ILE A C 1
ATOM 931 O O . ILE A 1 113 ? -3.461 13.898 9.188 1 84.88 113 ILE A O 1
ATOM 935 N N . HIS A 1 114 ? -5.137 14.93 10.133 1 84 114 HIS A N 1
ATOM 936 C CA . HIS A 1 114 ? -5.426 13.852 11.07 1 84 114 HIS A CA 1
ATOM 937 C C . HIS A 1 114 ? -6.645 13.047 10.625 1 84 114 HIS A C 1
ATOM 939 O O . HIS A 1 114 ? -7.723 13.609 10.414 1 84 114 HIS A O 1
ATOM 945 N N . VAL A 1 115 ? -6.348 11.828 10.305 1 77.19 115 VAL A N 1
ATOM 946 C CA . VAL A 1 115 ? -7.426 10.961 9.836 1 77.19 115 VAL A CA 1
ATOM 947 C C . VAL A 1 115 ? -8.055 10.234 11.023 1 77.19 115 VAL A C 1
ATOM 949 O O . VAL A 1 115 ? -7.715 9.078 11.305 1 77.19 115 VAL A O 1
ATOM 952 N N . ARG A 1 116 ? -8.602 10.953 12.031 1 68.69 116 ARG A N 1
ATOM 953 C CA . ARG A 1 116 ? -9.273 10.406 13.203 1 68.69 116 ARG A CA 1
ATOM 954 C C . ARG A 1 116 ? -10.766 10.711 13.164 1 68.69 116 ARG A C 1
ATOM 956 O O . ARG A 1 116 ? -11.188 11.703 12.57 1 68.69 116 ARG A O 1
ATOM 963 N N . SER A 1 117 ? -11.5 9.625 13.375 1 57.59 117 SER A N 1
ATOM 964 C CA . SER A 1 117 ? -12.922 9.906 13.523 1 57.59 117 SER A CA 1
ATOM 965 C C . SER A 1 117 ? -13.188 10.805 14.727 1 57.59 117 SER A C 1
ATOM 967 O O . SER A 1 117 ? -12.562 10.641 15.781 1 57.59 117 SER A O 1
ATOM 969 N N . THR A 1 118 ? -13.578 12.078 14.492 1 52.53 118 THR A N 1
ATOM 970 C CA . THR A 1 118 ? -13.922 12.992 15.578 1 52.53 118 THR A CA 1
ATOM 971 C C . THR A 1 118 ? -15.039 12.422 16.438 1 52.53 118 THR A C 1
ATOM 973 O O . THR A 1 118 ? -15.305 12.922 17.531 1 52.53 118 THR A O 1
ATOM 976 N N . ARG A 1 119 ? -15.859 11.602 15.836 1 49.91 119 ARG A N 1
ATOM 977 C CA . ARG A 1 119 ? -17.047 11.203 16.594 1 49.91 119 ARG A CA 1
ATOM 978 C C . ARG A 1 119 ? -16.812 9.875 17.297 1 49.91 119 ARG A C 1
ATOM 980 O O . ARG A 1 119 ? -16.281 8.93 16.719 1 49.91 119 ARG A O 1
ATOM 987 N N . GLY A 1 120 ? -16.922 9.859 18.609 1 50.91 120 GLY A N 1
ATOM 988 C CA . GLY A 1 120 ? -17.047 8.766 19.562 1 50.91 120 GLY A CA 1
ATOM 989 C C . GLY A 1 120 ? -15.727 8.406 20.234 1 50.91 120 GLY A C 1
ATOM 990 O O . GLY A 1 120 ? -14.789 9.203 20.234 1 50.91 120 GLY A O 1
ATOM 991 N N . ARG A 1 121 ? -15.695 7.168 20.875 1 51.72 121 ARG A N 1
ATOM 992 C CA . ARG A 1 121 ? -14.641 6.625 21.734 1 51.72 121 ARG A CA 1
ATOM 993 C C . ARG A 1 121 ? -13.312 6.543 21 1 51.72 121 ARG A C 1
ATOM 995 O O . ARG A 1 121 ? -12.289 6.199 21.578 1 51.72 121 ARG A O 1
ATOM 1002 N N . ASN A 1 122 ? -13.211 6.785 19.672 1 52.41 122 ASN A N 1
ATOM 1003 C CA . ASN A 1 122 ? -11.984 6.594 18.906 1 52.41 122 ASN A CA 1
ATOM 1004 C C . ASN A 1 122 ? -11.195 7.895 18.781 1 52.41 122 ASN A C 1
ATOM 1006 O O . ASN A 1 122 ? -10.625 8.18 17.719 1 52.41 122 ASN A O 1
ATOM 1010 N N . ARG A 1 123 ? -11.258 8.789 19.766 1 56.47 123 ARG A N 1
ATOM 1011 C CA . ARG A 1 123 ? -10.562 10.07 19.766 1 56.47 123 ARG A CA 1
ATOM 1012 C C . ARG A 1 123 ? -9.062 9.883 19.625 1 56.47 123 ARG A C 1
ATOM 1014 O O . ARG A 1 123 ? -8.344 10.812 19.25 1 56.47 123 ARG A O 1
ATOM 1021 N N . VAL A 1 124 ? -8.68 8.664 20.078 1 59.44 124 VAL A N 1
ATOM 1022 C CA . VAL A 1 124 ? -7.238 8.461 19.969 1 59.44 124 VAL A CA 1
ATOM 1023 C C . VAL A 1 124 ? -6.891 7.93 18.578 1 59.44 124 VAL A C 1
ATOM 1025 O O . VAL A 1 124 ? -7.566 7.039 18.062 1 59.44 124 VAL A O 1
ATOM 1028 N N . GLY A 1 125 ? -6.293 8.75 17.766 1 61.19 125 GLY A N 1
ATOM 1029 C CA . GLY A 1 125 ? -5.883 8.328 16.422 1 61.19 125 GLY A CA 1
ATOM 1030 C C . GLY A 1 125 ? -5.484 6.871 16.359 1 61.19 125 GLY A C 1
ATOM 1031 O O . GLY A 1 125 ? -4.941 6.324 17.328 1 61.19 125 GLY A O 1
ATOM 1032 N N . ARG A 1 126 ? -6.047 6.109 15.414 1 73.12 126 ARG A N 1
ATOM 1033 C CA . ARG A 1 126 ? -5.699 4.707 15.203 1 73.12 126 ARG A CA 1
ATOM 1034 C C . ARG A 1 126 ? -4.645 4.559 14.117 1 73.12 126 ARG A C 1
ATOM 1036 O O . ARG A 1 126 ? -4.477 5.453 13.281 1 73.12 126 ARG A O 1
ATOM 1043 N N . LYS A 1 127 ? -3.889 3.475 14.289 1 81.94 127 LYS A N 1
ATOM 1044 C CA . LYS A 1 127 ? -2.861 3.135 13.305 1 81.94 127 LYS A CA 1
ATOM 1045 C C . LYS A 1 127 ? -3.438 3.111 11.891 1 81.94 127 LYS A C 1
ATOM 1047 O O . LYS A 1 127 ? -4.441 2.445 11.641 1 81.94 127 LYS A O 1
ATOM 1052 N N . ILE A 1 128 ? -2.797 3.91 11.094 1 89.06 128 ILE A N 1
ATOM 1053 C CA . ILE A 1 128 ? -3.15 3.857 9.68 1 89.06 128 ILE A CA 1
ATOM 1054 C C . ILE A 1 128 ? -2.467 2.66 9.023 1 89.06 128 ILE A C 1
ATOM 1056 O O . ILE A 1 128 ? -1.246 2.508 9.109 1 89.06 128 ILE A O 1
ATOM 1060 N N . THR A 1 129 ? -3.205 1.796 8.359 1 92.5 129 THR A N 1
ATOM 1061 C CA . THR A 1 129 ? -2.639 0.597 7.75 1 92.5 129 THR A CA 1
ATOM 1062 C C . THR A 1 129 ? -2.551 0.75 6.234 1 92.5 129 THR A C 1
ATOM 1064 O O . THR A 1 129 ? -1.954 -0.086 5.555 1 92.5 129 THR A O 1
ATOM 1067 N N . GLY A 1 130 ? -3.119 1.732 5.688 1 93.12 130 GLY A N 1
ATOM 1068 C CA . GLY A 1 130 ? -3.074 2.021 4.262 1 93.12 130 GLY A CA 1
ATOM 1069 C C . GLY A 1 130 ? -3.525 3.43 3.924 1 93.12 130 GLY A C 1
ATOM 1070 O O . GLY A 1 130 ? -4.414 3.977 4.582 1 93.12 130 GLY A O 1
ATOM 1071 N N . ILE A 1 131 ? -2.918 4.051 2.963 1 93.19 131 ILE A N 1
ATOM 1072 C CA . ILE A 1 131 ? -3.297 5.336 2.387 1 93.19 131 ILE A CA 1
ATOM 1073 C C . ILE A 1 131 ? -3.27 5.246 0.863 1 93.19 131 ILE A C 1
ATOM 1075 O O . ILE A 1 131 ? -2.293 4.77 0.28 1 93.19 131 ILE A O 1
ATOM 1079 N N . GLU A 1 132 ? -4.367 5.68 0.266 1 93.62 132 GLU A N 1
ATOM 1080 C CA . GLU A 1 132 ? -4.492 5.562 -1.183 1 93.62 132 GLU A CA 1
ATOM 1081 C C . GLU A 1 132 ? -5.195 6.781 -1.777 1 93.62 132 GLU A C 1
ATOM 1083 O O . GLU A 1 132 ? -6.414 6.914 -1.673 1 93.62 132 GLU A O 1
ATOM 1088 N N . PRO A 1 133 ? -4.355 7.66 -2.453 1 89.38 133 PRO A N 1
ATOM 1089 C CA . PRO A 1 133 ? -4.977 8.789 -3.154 1 89.38 133 PRO A CA 1
ATOM 1090 C C . PRO A 1 133 ? -5.703 8.359 -4.426 1 89.38 133 PRO A C 1
ATOM 1092 O O . PRO A 1 133 ? -5.258 7.441 -5.121 1 89.38 133 PRO A O 1
ATOM 1095 N N . LEU A 1 134 ? -6.883 8.891 -4.629 1 85.12 134 LEU A N 1
ATOM 1096 C CA . LEU A 1 134 ? -7.559 8.648 -5.902 1 85.12 134 LEU A CA 1
ATOM 1097 C C . LEU A 1 134 ? -6.684 9.086 -7.07 1 85.12 134 LEU A C 1
ATOM 1099 O O . LEU A 1 134 ? -6.066 10.156 -7.027 1 85.12 134 LEU A O 1
ATOM 1103 N N . PRO A 1 135 ? -6.656 7.957 -8.023 1 69.12 135 PRO A N 1
ATOM 1104 C CA . PRO A 1 135 ? -5.891 8.32 -9.219 1 69.12 135 PRO A CA 1
ATOM 1105 C C . PRO A 1 135 ? -6.555 9.422 -10.031 1 69.12 135 PRO A C 1
ATOM 1107 O O . PRO A 1 135 ? -7.762 9.375 -10.273 1 69.12 135 PRO A O 1
ATOM 1110 N N . GLY A 1 136 ? -6.301 10.789 -10.016 1 63.03 136 GLY A N 1
ATOM 1111 C CA . GLY A 1 136 ? -7.023 11.844 -10.719 1 63.03 136 GLY A CA 1
ATOM 1112 C C . GLY A 1 136 ? -6.117 12.75 -11.531 1 63.03 136 GLY A C 1
ATOM 1113 O O . GLY A 1 136 ? -4.906 12.797 -11.297 1 63.03 136 GLY A O 1
ATOM 1114 N N . GLU A 1 137 ? -6.68 12.883 -12.75 1 49.25 137 GLU A N 1
ATOM 1115 C CA . GLU A 1 137 ? -6.316 13.805 -13.828 1 49.25 137 GLU A CA 1
ATOM 1116 C C . GLU A 1 137 ? -6.105 15.219 -13.297 1 49.25 137 GLU A C 1
ATOM 1118 O O . GLU A 1 137 ? -6.684 15.594 -12.273 1 49.25 137 GLU A O 1
ATOM 1123 N N . ASN A 1 138 ? -4.863 15.781 -13.359 1 44.38 138 ASN A N 1
ATOM 1124 C CA . ASN A 1 138 ? -4.84 17.234 -13.555 1 44.38 138 ASN A CA 1
ATOM 1125 C C . ASN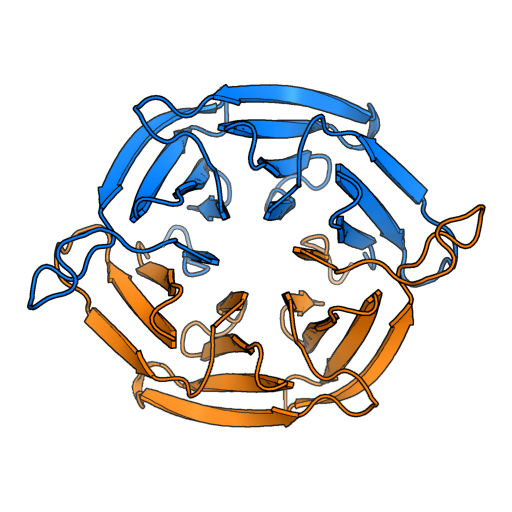 A 1 138 ? -6.113 17.734 -14.227 1 44.38 138 ASN A C 1
ATOM 1127 O O . ASN A 1 138 ? -6.234 17.672 -15.453 1 44.38 138 ASN A O 1
ATOM 1131 N N . LYS A 1 139 ? -7.359 17.344 -14.07 1 32.69 139 LYS A N 1
ATOM 1132 C CA . LYS A 1 139 ? -8.266 18.219 -14.797 1 32.69 139 LYS A CA 1
ATOM 1133 C C . LYS A 1 139 ? -8.406 19.578 -14.109 1 32.69 139 LYS A C 1
ATOM 1135 O O . LYS A 1 139 ? -8.406 19.656 -12.875 1 32.69 139 LYS A O 1
ATOM 1140 N N . ASN B 1 1 ? -8.5 15.555 -8.461 1 61.91 1 ASN B N 1
ATOM 1141 C CA . ASN B 1 1 ? -9.406 15.086 -7.422 1 61.91 1 ASN B CA 1
ATOM 1142 C C . ASN B 1 1 ? -8.656 14.742 -6.141 1 61.91 1 ASN B C 1
ATOM 1144 O O . ASN B 1 1 ? -7.5 14.328 -6.188 1 61.91 1 ASN B O 1
ATOM 1148 N N . TYR B 1 2 ? -8.914 15.242 -4.965 1 81.44 2 TYR B N 1
ATOM 1149 C CA . TYR B 1 2 ? -8.242 15.289 -3.67 1 81.44 2 TYR B CA 1
ATOM 1150 C C . TYR B 1 2 ? -8.859 14.289 -2.701 1 81.44 2 TYR B C 1
ATOM 1152 O O . TYR B 1 2 ? -9.023 14.586 -1.514 1 81.44 2 TYR B O 1
ATOM 1160 N N . PHE B 1 3 ? -9.305 13.203 -3.33 1 88.81 3 PHE B N 1
ATOM 1161 C CA . PHE B 1 3 ? -9.852 12.148 -2.484 1 88.81 3 PHE B CA 1
ATOM 1162 C C . PHE B 1 3 ? -8.758 11.195 -2.027 1 88.81 3 PHE B C 1
ATOM 1164 O O . PHE B 1 3 ? -7.781 10.977 -2.744 1 88.81 3 PHE B O 1
ATOM 1171 N N . LEU B 1 4 ? -9.031 10.695 -0.803 1 90.44 4 LEU B N 1
ATOM 1172 C CA . LEU B 1 4 ? -8.094 9.766 -0.184 1 90.44 4 LEU B CA 1
ATOM 1173 C C . LEU B 1 4 ? -8.836 8.656 0.547 1 90.44 4 LEU B C 1
ATOM 1175 O O . LEU B 1 4 ? -9.852 8.906 1.198 1 90.44 4 LEU B O 1
ATOM 1179 N N . LEU B 1 5 ? -8.297 7.461 0.322 1 95.25 5 LEU B N 1
ATOM 1180 C CA . LEU B 1 5 ? -8.742 6.367 1.18 1 95.25 5 LEU B CA 1
ATOM 1181 C C . LEU B 1 5 ? -7.742 6.121 2.305 1 95.25 5 LEU B C 1
ATOM 1183 O O . LEU B 1 5 ? -6.527 6.191 2.09 1 95.25 5 LEU B O 1
ATOM 1187 N N . SER B 1 6 ? -8.25 5.844 3.455 1 94.38 6 SER B N 1
ATOM 1188 C CA . SER B 1 6 ? -7.418 5.379 4.562 1 94.38 6 SER B CA 1
ATOM 1189 C C . SER B 1 6 ? -7.984 4.105 5.18 1 94.38 6 SER B C 1
ATOM 1191 O O . SER B 1 6 ? -9.203 3.895 5.172 1 94.38 6 SER B O 1
ATOM 1193 N N . SER B 1 7 ? -7.105 3.221 5.543 1 95.62 7 SER B N 1
ATOM 1194 C CA . SER B 1 7 ? -7.488 2.074 6.359 1 95.62 7 SER B CA 1
ATOM 1195 C C . SER B 1 7 ? -6.812 2.119 7.727 1 95.62 7 SER B C 1
ATOM 1197 O O . SER B 1 7 ? -5.758 2.738 7.883 1 95.62 7 SER B O 1
ATOM 1199 N N . SER B 1 8 ? -7.484 1.459 8.75 1 91.38 8 SER B N 1
ATOM 1200 C CA . SER B 1 8 ? -6.957 1.453 10.109 1 91.38 8 SER B CA 1
ATOM 1201 C C . SER B 1 8 ? -7.23 0.122 10.805 1 91.38 8 SER B C 1
ATOM 1203 O O . SER B 1 8 ? -7.883 -0.756 10.234 1 91.38 8 SER B O 1
ATOM 1205 N N . MET B 1 9 ? -6.715 0.025 11.953 1 89.56 9 MET B N 1
ATOM 1206 C CA . MET B 1 9 ? -6.848 -1.197 12.742 1 89.56 9 MET B CA 1
ATOM 1207 C C . MET B 1 9 ? -8.266 -1.346 13.289 1 89.56 9 MET B C 1
ATOM 1209 O O . MET B 1 9 ? -8.609 -2.387 13.852 1 89.56 9 MET B O 1
ATOM 1213 N N . ASP B 1 10 ? -9.164 -0.419 13.133 1 90 10 ASP B N 1
ATOM 1214 C CA . ASP B 1 10 ? -10.539 -0.535 13.586 1 90 10 ASP B CA 1
ATOM 1215 C C . ASP B 1 10 ? -11.398 -1.291 12.57 1 90 10 ASP B C 1
ATOM 1217 O O . ASP B 1 10 ? -12.625 -1.284 12.656 1 90 10 ASP B O 1
ATOM 1221 N N . LYS B 1 11 ? -10.82 -1.886 11.586 1 96 11 LYS B N 1
ATOM 1222 C CA . LYS B 1 11 ? -11.422 -2.764 10.586 1 96 11 LYS B CA 1
ATOM 1223 C C . LYS B 1 11 ? -12.281 -1.969 9.602 1 96 11 LYS B C 1
ATOM 1225 O O . LYS B 1 11 ? -13.289 -2.471 9.102 1 96 11 LYS B O 1
ATOM 1230 N N . THR B 1 12 ? -11.852 -0.725 9.414 1 95.56 12 THR B N 1
ATOM 1231 C CA . THR B 1 12 ? -12.609 0.099 8.484 1 95.56 12 THR B CA 1
ATOM 1232 C C . THR B 1 12 ? -11.703 0.674 7.402 1 95.56 12 THR B C 1
ATOM 1234 O O . THR B 1 12 ? -10.492 0.806 7.609 1 95.56 12 THR B O 1
ATOM 1237 N N . VAL B 1 13 ? -12.305 0.963 6.242 1 97.06 13 VAL B N 1
ATOM 1238 C CA . VAL B 1 13 ? -11.758 1.859 5.23 1 97.06 13 VAL B CA 1
ATOM 1239 C C . VAL B 1 13 ? -12.602 3.129 5.152 1 97.06 13 VAL B C 1
ATOM 1241 O O . VAL B 1 13 ? -13.828 3.064 5.148 1 97.06 13 VAL B O 1
ATOM 1244 N N . ARG B 1 14 ? -11.898 4.211 5.113 1 94.88 14 ARG B N 1
ATOM 1245 C CA . ARG B 1 14 ? -12.609 5.488 5.094 1 94.88 14 ARG B CA 1
ATOM 1246 C C . ARG B 1 14 ? -12.211 6.316 3.881 1 94.88 14 ARG B C 1
ATOM 1248 O O . ARG B 1 14 ? -11.039 6.336 3.492 1 94.88 14 ARG B O 1
ATOM 1255 N N . LEU B 1 15 ? -13.234 6.949 3.332 1 94.31 15 LEU B N 1
ATOM 1256 C CA . LEU B 1 15 ? -13.031 7.895 2.24 1 94.31 15 LEU B CA 1
ATOM 1257 C C . LEU B 1 15 ? -13.023 9.328 2.758 1 94.31 15 LEU B C 1
ATOM 1259 O O . LEU B 1 15 ? -13.922 9.727 3.504 1 94.31 15 LEU B O 1
ATOM 1263 N N . TRP B 1 16 ? -11.938 10.016 2.336 1 89.88 16 TRP B N 1
ATOM 1264 C CA . TRP B 1 16 ? -11.758 11.406 2.744 1 89.88 16 TRP B CA 1
ATOM 1265 C C . TRP B 1 16 ? -11.633 12.32 1.529 1 89.88 16 TRP B C 1
ATOM 1267 O O . TRP B 1 16 ? -11.273 11.867 0.44 1 89.88 16 TRP B O 1
ATOM 1277 N N . HIS B 1 17 ? -12.023 13.531 1.713 1 87.94 17 HIS B N 1
ATOM 1278 C CA . HIS B 1 17 ? -11.625 14.633 0.842 1 87.94 17 HIS B CA 1
ATOM 1279 C C . HIS B 1 17 ? -10.758 15.641 1.588 1 87.94 17 HIS B C 1
ATOM 1281 O O . HIS B 1 17 ? -11.047 15.984 2.734 1 87.94 17 HIS B O 1
ATOM 1287 N N . ILE B 1 18 ? -9.711 16.109 0.998 1 79.38 18 ILE B N 1
ATOM 1288 C CA . ILE B 1 18 ? -8.688 16.891 1.679 1 79.38 18 ILE B CA 1
ATOM 1289 C C . ILE B 1 18 ? -9.305 18.203 2.189 1 79.38 18 ILE B C 1
ATOM 1291 O O . ILE B 1 18 ? -8.828 18.766 3.172 1 79.38 18 ILE B O 1
ATOM 1295 N N . SER B 1 19 ? -10.32 18.656 1.549 1 81.75 19 SER B N 1
ATOM 1296 C CA . SER B 1 19 ? -10.945 19.922 1.921 1 81.75 19 SER B CA 1
ATOM 1297 C C . SER B 1 19 ? -11.984 19.719 3.018 1 81.75 19 SER B C 1
ATOM 1299 O O . SER B 1 19 ? -12.57 20.688 3.512 1 81.75 19 SER B O 1
ATOM 1301 N N . ARG B 1 20 ? -12.234 18.547 3.371 1 83.75 20 ARG B N 1
ATOM 1302 C CA . ARG B 1 20 ? -13.242 18.25 4.383 1 83.75 20 ARG B CA 1
ATOM 1303 C C . ARG B 1 20 ? -12.609 17.625 5.621 1 83.75 20 ARG B C 1
ATOM 1305 O O . ARG B 1 20 ? -11.711 16.781 5.508 1 83.75 20 ARG B O 1
ATOM 1312 N N . ARG B 1 21 ? -13.125 17.984 6.699 1 79.25 21 ARG B N 1
ATOM 1313 C CA . ARG B 1 21 ? -12.578 17.469 7.949 1 79.25 21 ARG B CA 1
ATOM 1314 C C . ARG B 1 21 ? -13.242 16.156 8.344 1 79.25 21 ARG B C 1
ATOM 1316 O O . ARG B 1 21 ? -12.68 15.375 9.117 1 79.25 21 ARG B O 1
ATOM 1323 N N . GLU B 1 22 ? -14.352 15.938 7.742 1 86.81 22 GLU B N 1
ATOM 1324 C CA . GLU B 1 22 ? -15.102 14.742 8.109 1 86.81 22 GLU B CA 1
ATOM 1325 C C . GLU B 1 22 ? -14.914 13.633 7.078 1 86.81 22 GLU B C 1
ATOM 1327 O O . GLU B 1 22 ? -14.719 13.914 5.891 1 86.81 22 GLU B O 1
ATOM 1332 N N . CYS B 1 23 ? -15.094 12.469 7.652 1 88.06 23 CYS B N 1
ATOM 1333 C CA . CYS B 1 23 ? -15.07 11.297 6.793 1 88.06 23 CYS B CA 1
ATOM 1334 C C . CYS B 1 23 ? -16.312 11.25 5.895 1 88.06 23 CYS B C 1
ATOM 1336 O O . CYS B 1 23 ? -17.422 11.492 6.355 1 88.06 23 CYS B O 1
ATOM 1338 N N . LEU B 1 24 ? -16.109 11.055 4.609 1 91.31 24 LEU B N 1
ATOM 1339 C CA . LEU B 1 24 ? -17.203 11.055 3.646 1 91.31 24 LEU B CA 1
ATOM 1340 C C . LEU B 1 24 ? -17.953 9.734 3.676 1 91.31 24 LEU B C 1
ATOM 1342 O O . LEU B 1 24 ? -19.188 9.711 3.576 1 91.31 24 LEU B O 1
ATOM 1346 N N . CYS B 1 25 ? -17.297 8.672 3.766 1 94.06 25 CYS B N 1
ATOM 1347 C CA . CYS B 1 25 ? -17.875 7.332 3.742 1 94.06 25 CYS B CA 1
ATOM 1348 C C . CYS B 1 25 ? -17 6.348 4.512 1 94.06 25 CYS B C 1
ATOM 1350 O O . CYS B 1 25 ? -15.773 6.453 4.488 1 94.06 25 CYS B O 1
ATOM 1352 N N . CYS B 1 26 ? -17.656 5.383 5.156 1 95.56 26 CYS B N 1
ATOM 1353 C CA . CYS B 1 26 ? -16.984 4.348 5.926 1 95.56 26 CYS B CA 1
ATOM 1354 C C . CYS B 1 26 ? -17.391 2.959 5.449 1 95.56 26 CYS B C 1
ATOM 1356 O O . CYS B 1 26 ? -18.578 2.648 5.367 1 95.56 26 CYS B O 1
ATOM 1358 N N . PHE B 1 27 ? -16.422 2.18 5.094 1 97.56 27 PHE B N 1
ATOM 1359 C CA . PHE B 1 27 ? -16.641 0.816 4.621 1 97.56 27 PHE B CA 1
ATOM 1360 C C . PHE B 1 27 ? -16.203 -0.195 5.676 1 97.56 27 PHE B C 1
ATOM 1362 O O . PHE B 1 27 ? -15.016 -0.297 5.996 1 97.56 27 PHE B O 1
ATOM 1369 N N . GLN B 1 28 ? -17.062 -1.01 6.125 1 97.38 28 GLN B N 1
ATOM 1370 C CA . GLN B 1 28 ? -16.828 -1.901 7.258 1 97.38 28 GLN B CA 1
ATOM 1371 C C . GLN B 1 28 ? -16.266 -3.244 6.789 1 97.38 28 GLN B C 1
ATOM 1373 O O . GLN B 1 28 ? -16.719 -3.795 5.785 1 97.38 28 GLN B O 1
ATOM 1378 N N . HIS B 1 29 ? -15.359 -3.766 7.539 1 97.56 29 HIS B N 1
ATOM 1379 C CA . HIS B 1 29 ? -14.797 -5.098 7.355 1 97.56 29 HIS B CA 1
ATOM 1380 C C . HIS B 1 29 ? -14.938 -5.934 8.625 1 97.56 29 HIS B C 1
ATOM 1382 O O . HIS B 1 29 ? -15.242 -5.402 9.695 1 97.56 29 HIS B O 1
ATOM 1388 N N . ILE B 1 30 ? -14.719 -7.246 8.469 1 96.38 30 ILE B N 1
ATOM 1389 C CA . ILE B 1 30 ? -14.906 -8.148 9.602 1 96.38 30 ILE B CA 1
ATOM 1390 C C . ILE B 1 30 ? -13.578 -8.312 10.344 1 96.38 30 ILE B C 1
ATOM 1392 O O . ILE B 1 30 ? -13.562 -8.719 11.508 1 96.38 30 ILE B O 1
ATOM 1396 N N . ASP B 1 31 ? -12.477 -8.016 9.711 1 97.31 31 ASP B N 1
ATOM 1397 C CA . ASP B 1 31 ? -11.133 -8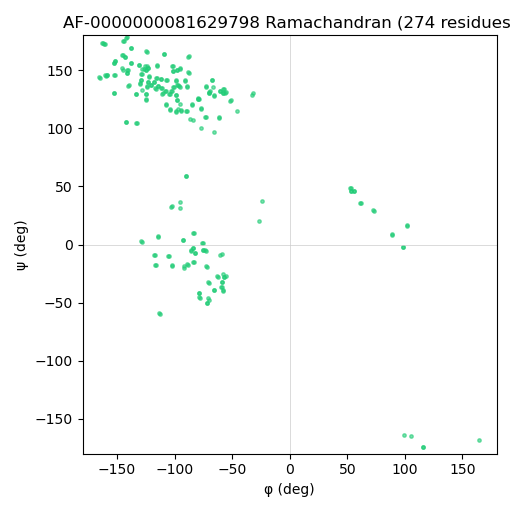.102 10.289 1 97.31 31 ASP B CA 1
ATOM 1398 C C . ASP B 1 31 ? -10.258 -6.945 9.82 1 97.31 31 ASP B C 1
ATOM 1400 O O . ASP B 1 31 ? -10.711 -6.082 9.07 1 97.31 31 ASP B O 1
ATOM 1404 N N . PHE B 1 32 ? -9.023 -6.934 10.328 1 94.31 32 PHE B N 1
ATOM 1405 C CA . PHE B 1 32 ? -8.094 -5.848 10.039 1 94.31 32 PHE B CA 1
ATOM 1406 C C . PHE B 1 32 ? -7.863 -5.719 8.539 1 94.31 32 PHE B C 1
ATOM 1408 O O . PHE B 1 32 ? -7.582 -6.711 7.859 1 94.31 32 PHE B O 1
ATOM 1415 N N . VAL B 1 33 ? -8.008 -4.426 8.055 1 97.62 33 VAL B N 1
ATOM 1416 C CA . VAL B 1 33 ? -7.695 -4.125 6.66 1 97.62 33 VAL B CA 1
ATOM 1417 C C . VAL B 1 33 ? -6.203 -3.846 6.512 1 97.62 33 VAL B C 1
ATOM 1419 O O . VAL B 1 33 ? -5.676 -2.912 7.121 1 97.62 33 VAL B O 1
ATOM 1422 N N . THR B 1 34 ? -5.508 -4.621 5.688 1 96.56 34 THR B N 1
ATOM 1423 C CA . THR B 1 34 ? -4.051 -4.543 5.617 1 96.56 34 THR B CA 1
ATOM 1424 C C . THR B 1 34 ? -3.609 -3.768 4.383 1 96.56 34 THR B C 1
ATOM 1426 O O . THR B 1 34 ? -2.463 -3.316 4.301 1 96.56 34 THR B O 1
ATOM 1429 N N . ALA B 1 35 ? -4.48 -3.631 3.455 1 97.44 35 ALA B N 1
ATOM 1430 C CA . ALA B 1 35 ? -4.109 -2.959 2.211 1 97.44 35 ALA B CA 1
ATOM 1431 C C . ALA B 1 35 ? -5.344 -2.432 1.484 1 97.44 35 ALA B C 1
ATOM 1433 O O . ALA B 1 35 ? -6.41 -3.049 1.53 1 97.44 35 ALA B O 1
ATOM 1434 N N . ILE B 1 36 ? -5.172 -1.318 0.827 1 98.19 36 ILE B N 1
ATOM 1435 C CA . ILE B 1 36 ? -6.199 -0.712 -0.009 1 98.19 36 ILE B CA 1
ATOM 1436 C C . ILE B 1 36 ? -5.562 -0.121 -1.266 1 98.19 36 ILE B C 1
ATOM 1438 O O . ILE B 1 36 ? -4.418 0.337 -1.232 1 98.19 36 ILE B O 1
ATOM 1442 N N . ALA B 1 37 ? -6.312 -0.15 -2.381 1 97.06 37 ALA B N 1
ATOM 1443 C CA . ALA B 1 37 ? -5.863 0.443 -3.639 1 97.06 37 ALA B CA 1
ATOM 1444 C C . ALA B 1 37 ? -7.051 0.875 -4.496 1 97.06 37 ALA B C 1
ATOM 1446 O O . ALA B 1 37 ? -7.953 0.079 -4.766 1 97.06 37 ALA B O 1
ATOM 1447 N N . PHE B 1 38 ? -7.023 2.152 -5 1 96.12 38 PHE B N 1
ATOM 1448 C CA . PHE B 1 38 ? -8.016 2.574 -5.984 1 96.12 38 PHE B CA 1
ATOM 1449 C C . PHE B 1 38 ? -7.82 1.838 -7.301 1 96.12 38 PHE B C 1
ATOM 1451 O O . PHE B 1 38 ? -6.688 1.63 -7.742 1 96.12 38 PHE B O 1
ATOM 1458 N N . HIS B 1 39 ? -8.938 1.515 -7.879 1 96 39 HIS B N 1
ATOM 1459 C CA . HIS B 1 39 ? -8.805 1.063 -9.258 1 96 39 HIS B CA 1
ATOM 1460 C C . HIS B 1 39 ? -8.188 2.146 -10.141 1 96 39 HIS B C 1
ATOM 1462 O O . HIS B 1 39 ? -8.594 3.307 -10.078 1 96 39 HIS B O 1
ATOM 1468 N N . PRO B 1 40 ? -7.223 1.773 -10.898 1 91.19 40 PRO B N 1
ATOM 1469 C CA . PRO B 1 40 ? -6.457 2.807 -11.602 1 91.19 40 PRO B CA 1
ATOM 1470 C C . PRO B 1 40 ? -7.238 3.457 -12.734 1 91.19 40 PRO B C 1
ATOM 1472 O O . PRO B 1 40 ? -6.922 4.574 -13.148 1 91.19 40 PRO B O 1
ATOM 1475 N N . ARG B 1 41 ? -8.281 2.803 -13.211 1 92.44 41 ARG B N 1
ATOM 1476 C CA . ARG B 1 41 ? -8.969 3.32 -14.383 1 92.44 41 ARG B CA 1
ATOM 1477 C C . ARG B 1 41 ? -10.406 3.707 -14.047 1 92.44 41 ARG B C 1
ATOM 1479 O O . ARG B 1 41 ? -11.086 4.352 -14.844 1 92.44 41 ARG B O 1
ATOM 1486 N N . ASP B 1 42 ? -10.898 3.291 -13.07 1 94.19 42 ASP B N 1
ATOM 1487 C CA . ASP B 1 42 ? -12.281 3.531 -12.664 1 94.19 42 ASP B CA 1
ATOM 1488 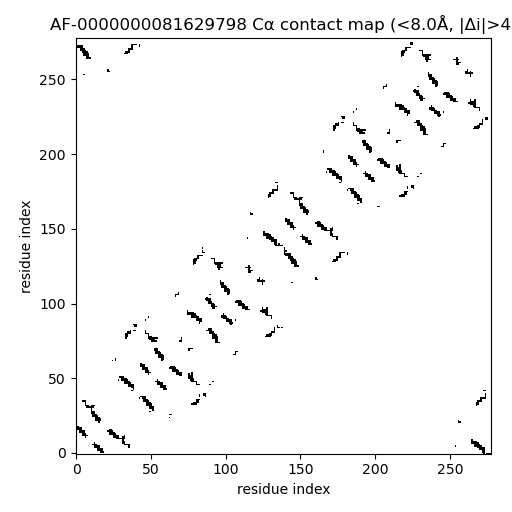C C . ASP B 1 42 ? -12.359 3.949 -11.203 1 94.19 42 ASP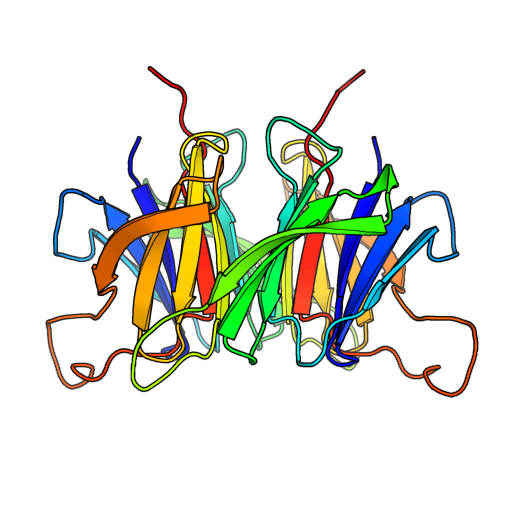 B C 1
ATOM 1490 O O . ASP B 1 42 ? -12.32 3.102 -10.305 1 94.19 42 ASP B O 1
ATOM 1494 N N . ASP B 1 43 ? -12.57 5.141 -10.961 1 92.69 43 ASP B N 1
ATOM 1495 C CA . ASP B 1 43 ? -12.477 5.715 -9.625 1 92.69 43 ASP B CA 1
ATOM 1496 C C . ASP B 1 43 ? -13.695 5.34 -8.781 1 92.69 43 ASP B C 1
ATOM 1498 O O . ASP B 1 43 ? -13.789 5.723 -7.609 1 92.69 43 ASP B O 1
ATOM 1502 N N . ARG B 1 44 ? -14.578 4.578 -9.352 1 95.69 44 ARG B N 1
ATOM 1503 C CA . ARG B 1 44 ? -15.742 4.121 -8.609 1 95.69 44 ARG B CA 1
ATOM 1504 C C . ARG B 1 44 ? -15.414 2.902 -7.758 1 95.69 44 ARG B C 1
ATOM 1506 O O . ARG B 1 44 ? -16.203 2.494 -6.91 1 95.69 44 ARG B O 1
ATOM 1513 N N . TYR B 1 45 ? -14.18 2.348 -7.934 1 97.62 45 TYR B N 1
ATOM 1514 C CA . TYR B 1 45 ? -13.875 1.083 -7.273 1 97.62 45 TYR B CA 1
ATOM 1515 C C . TYR B 1 45 ? -12.562 1.176 -6.496 1 97.62 45 TYR B C 1
ATOM 1517 O O . TYR B 1 45 ? -11.641 1.874 -6.914 1 97.62 45 TYR B O 1
ATOM 1525 N N . PHE B 1 46 ? -12.516 0.495 -5.438 1 98.06 46 PHE B N 1
ATOM 1526 C CA . PHE B 1 46 ? -11.234 0.258 -4.773 1 98.06 46 PHE B CA 1
ATOM 1527 C C . PHE B 1 46 ? -11.133 -1.186 -4.297 1 98.06 46 PHE B C 1
ATOM 1529 O O . PHE B 1 46 ? -12.156 -1.857 -4.113 1 98.06 46 PHE B O 1
ATOM 1536 N N . LEU B 1 47 ? -9.914 -1.641 -4.137 1 98.62 47 LEU B N 1
ATOM 1537 C CA . LEU B 1 47 ? -9.555 -2.975 -3.67 1 98.62 47 LEU B CA 1
ATOM 1538 C C . LEU B 1 47 ? -9.156 -2.945 -2.197 1 98.62 47 LEU B C 1
ATOM 1540 O O . LEU B 1 47 ? -8.445 -2.041 -1.761 1 98.62 47 LEU B O 1
ATOM 1544 N N . SER B 1 48 ? -9.648 -3.906 -1.451 1 98.62 48 SER B N 1
ATOM 1545 C CA . SER B 1 48 ? -9.156 -4.062 -0.089 1 98.62 48 SER B CA 1
ATOM 1546 C C . SER B 1 48 ? -8.758 -5.512 0.193 1 98.62 48 SER B C 1
ATOM 1548 O O . SER B 1 48 ? -9.414 -6.441 -0.292 1 98.62 48 SER B O 1
ATOM 1550 N N . GLY B 1 49 ? -7.66 -5.707 0.879 1 98.12 49 GLY B N 1
ATOM 1551 C CA . GLY B 1 49 ? -7.246 -6.965 1.476 1 98.12 49 GLY B CA 1
ATOM 1552 C C . GLY B 1 49 ? -7.266 -6.941 2.992 1 98.12 49 GLY B C 1
ATOM 1553 O O . GLY B 1 49 ? -6.922 -5.934 3.607 1 98.12 49 GLY B O 1
ATOM 1554 N N . SER B 1 50 ? -7.664 -8.07 3.562 1 97.62 50 SER B N 1
ATOM 1555 C CA . SER B 1 50 ? -7.801 -8.102 5.016 1 97.62 50 SER B CA 1
ATOM 1556 C C . SER B 1 50 ? -7.25 -9.406 5.59 1 97.62 50 SER B C 1
ATOM 1558 O O . SER B 1 50 ? -6.945 -10.336 4.848 1 97.62 50 SER B O 1
ATOM 1560 N N . LEU B 1 51 ? -7.133 -9.406 6.957 1 96.62 51 LEU B N 1
ATOM 1561 C CA . LEU B 1 51 ? -6.574 -10.555 7.656 1 96.62 51 LEU B CA 1
ATOM 1562 C C . LEU B 1 51 ? -7.582 -11.703 7.719 1 96.62 51 LEU B C 1
ATOM 1564 O O . LEU B 1 51 ? -7.227 -12.828 8.07 1 96.62 51 LEU B O 1
ATOM 1568 N N . ASP B 1 52 ? -8.758 -11.547 7.277 1 96.62 52 ASP B N 1
ATOM 1569 C CA . ASP B 1 52 ? -9.719 -12.648 7.207 1 96.62 52 ASP B CA 1
ATOM 1570 C C . ASP B 1 52 ? -9.523 -13.461 5.93 1 96.62 52 ASP B C 1
ATOM 1572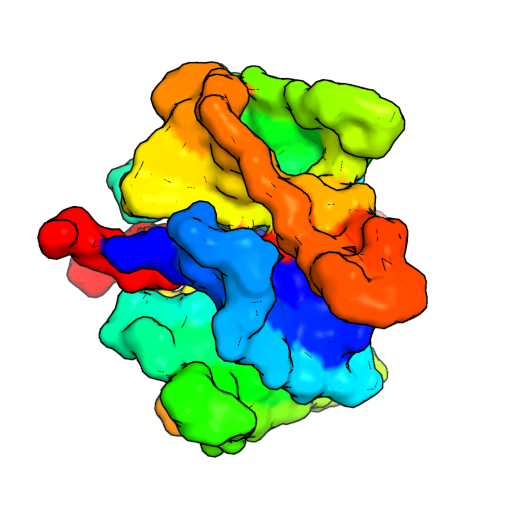 O O . ASP B 1 52 ? -10.273 -14.414 5.676 1 96.62 52 ASP B O 1
ATOM 1576 N N . GLY B 1 53 ? -8.617 -13.031 5.113 1 97.31 53 GLY B N 1
ATOM 1577 C CA . GLY B 1 53 ? -8.289 -13.773 3.908 1 97.31 53 GLY B CA 1
ATOM 1578 C C . GLY B 1 53 ? -9.148 -13.383 2.717 1 97.31 53 GLY B C 1
ATOM 1579 O O . GLY B 1 53 ? -9.078 -14.023 1.663 1 97.31 53 GLY B O 1
ATOM 1580 N N . LYS B 1 54 ? -9.898 -12.359 2.855 1 97.88 54 LYS B N 1
ATOM 1581 C CA . LYS B 1 54 ? -10.781 -11.945 1.769 1 97.88 54 LYS B CA 1
ATOM 1582 C C . LYS B 1 54 ? -10.219 -10.742 1.024 1 97.88 54 LYS B C 1
ATOM 1584 O O . LYS B 1 54 ? -9.68 -9.82 1.643 1 97.88 54 LYS B O 1
ATOM 1589 N N . LEU B 1 55 ? -10.25 -10.891 -0.252 1 98.44 55 LEU B N 1
ATOM 1590 C CA . LEU B 1 55 ? -10.047 -9.797 -1.196 1 98.44 55 LEU B CA 1
ATOM 1591 C C . LEU B 1 55 ? -11.375 -9.25 -1.69 1 98.44 55 LEU B C 1
ATOM 1593 O O . LEU B 1 55 ? -12.227 -10.008 -2.162 1 98.44 55 LEU B O 1
ATOM 1597 N N . ARG B 1 56 ? -11.562 -7.91 -1.506 1 98.69 56 ARG B N 1
ATOM 1598 C CA . ARG B 1 56 ? -12.852 -7.324 -1.855 1 98.69 56 ARG B CA 1
ATOM 1599 C C . ARG B 1 56 ? -12.672 -6.168 -2.834 1 98.69 56 ARG B C 1
ATOM 1601 O O . ARG B 1 56 ? -11.82 -5.301 -2.637 1 98.69 56 ARG B O 1
ATOM 1608 N N . LEU B 1 57 ? -13.43 -6.219 -3.908 1 98.81 57 LEU B N 1
ATOM 1609 C CA . LEU B 1 57 ? -13.625 -5.062 -4.773 1 98.81 57 LEU B CA 1
ATOM 1610 C C . LEU B 1 57 ? -14.891 -4.301 -4.391 1 98.81 57 LEU B C 1
ATOM 1612 O O . LEU B 1 57 ? -16 -4.816 -4.539 1 98.81 57 LEU B O 1
ATOM 1616 N N . TRP B 1 58 ? -14.688 -3.117 -3.939 1 98.75 58 TRP B N 1
ATOM 1617 C CA . TRP B 1 58 ? -15.789 -2.299 -3.445 1 98.75 58 TRP B CA 1
ATOM 1618 C C . TRP B 1 58 ? -16.281 -1.341 -4.527 1 98.75 58 TRP B C 1
ATOM 1620 O O . TRP B 1 58 ? -15.477 -0.748 -5.25 1 98.75 58 TRP B O 1
ATOM 1630 N N . ASN B 1 59 ? -17.578 -1.224 -4.629 1 98.56 59 ASN B N 1
ATOM 1631 C CA . ASN B 1 59 ? -18.219 -0.113 -5.332 1 98.56 59 ASN B CA 1
ATOM 1632 C C . ASN B 1 59 ? -18.469 1.067 -4.398 1 98.56 59 ASN B C 1
ATOM 1634 O O . ASN B 1 59 ? -19.281 0.965 -3.473 1 98.56 59 ASN B O 1
ATOM 1638 N N . ILE B 1 60 ? -17.797 2.166 -4.664 1 97.12 60 ILE B N 1
ATOM 1639 C CA . ILE B 1 60 ? -17.781 3.275 -3.717 1 97.12 60 ILE B CA 1
ATOM 1640 C C . ILE B 1 60 ? -19.156 3.965 -3.711 1 97.12 60 ILE B C 1
ATOM 1642 O O . ILE B 1 60 ? -19.75 4.156 -2.65 1 97.12 60 ILE B O 1
ATOM 1646 N N . PRO B 1 61 ? -19.688 4.324 -4.867 1 96.75 61 PRO B N 1
ATOM 1647 C CA . PRO B 1 61 ? -21 4.996 -4.852 1 96.75 61 PRO B CA 1
ATOM 1648 C C . PRO B 1 61 ? -22.094 4.152 -4.199 1 96.75 61 PRO B C 1
ATOM 1650 O O . PRO B 1 61 ? -22.938 4.688 -3.486 1 96.75 61 PRO B O 1
ATOM 1653 N N . ASP B 1 62 ? -22.062 2.854 -4.387 1 97.81 62 ASP B N 1
ATOM 1654 C CA . ASP B 1 62 ? -23.078 1.964 -3.834 1 97.81 62 ASP B CA 1
ATOM 1655 C C . ASP B 1 62 ? -22.75 1.591 -2.389 1 97.81 62 ASP B C 1
ATOM 1657 O O . ASP B 1 62 ? -23.594 1.029 -1.684 1 97.81 62 ASP B O 1
ATOM 1661 N N . LYS B 1 63 ? -21.578 1.844 -2.037 1 97.12 63 LYS B N 1
ATOM 1662 C CA . LYS B 1 63 ? -21.078 1.503 -0.705 1 97.12 63 LYS B CA 1
ATOM 1663 C C . LYS B 1 63 ? -21.25 0.013 -0.421 1 97.12 63 LYS B C 1
ATOM 1665 O O . LYS B 1 63 ? -21.719 -0.371 0.652 1 97.12 63 LYS B O 1
ATOM 1670 N N . LYS B 1 64 ? -20.875 -0.799 -1.391 1 98.19 64 LYS B N 1
ATOM 1671 C CA . LYS B 1 64 ? -21 -2.246 -1.25 1 98.19 64 LYS B CA 1
ATOM 1672 C C . LYS B 1 64 ? -19.828 -2.965 -1.906 1 98.19 64 LYS B C 1
ATOM 1674 O O . LYS B 1 64 ? -19.141 -2.393 -2.752 1 98.19 64 LYS B O 1
ATOM 1679 N N . VAL B 1 65 ? -19.734 -4.172 -1.451 1 98.62 65 VAL B N 1
ATOM 1680 C CA . VAL B 1 65 ? -18.766 -5.051 -2.113 1 98.62 65 VAL B CA 1
ATOM 1681 C C . VAL B 1 65 ? -19.344 -5.535 -3.443 1 98.62 65 VAL B C 1
ATOM 1683 O O . VAL B 1 65 ? -20.391 -6.188 -3.475 1 98.62 65 VAL B O 1
ATOM 1686 N N . ALA B 1 66 ? -18.688 -5.18 -4.535 1 98.62 66 ALA B N 1
ATOM 1687 C CA . ALA B 1 66 ? -19.125 -5.621 -5.855 1 98.62 66 ALA B CA 1
ATOM 1688 C C . ALA B 1 66 ? -18.688 -7.055 -6.129 1 98.62 66 ALA B C 1
ATOM 1690 O O . ALA B 1 66 ? -19.453 -7.844 -6.703 1 98.62 66 ALA B O 1
ATOM 1691 N N . LEU B 1 67 ? -17.453 -7.398 -5.824 1 98.62 67 LEU B N 1
ATOM 1692 C CA . LEU B 1 67 ? -16.859 -8.719 -6.004 1 98.62 67 LEU B CA 1
ATOM 1693 C C . LEU B 1 67 ? -15.945 -9.062 -4.836 1 98.62 67 LEU B C 1
ATOM 1695 O O . LEU B 1 67 ? -15.359 -8.172 -4.223 1 98.62 67 LEU B O 1
ATOM 1699 N N . TRP B 1 68 ? -15.844 -10.328 -4.547 1 98.38 68 TRP B N 1
ATOM 1700 C CA . TRP B 1 68 ? -14.852 -10.742 -3.561 1 98.38 68 TRP B CA 1
ATOM 1701 C C . TRP B 1 68 ? -14.383 -12.172 -3.832 1 98.38 68 TRP B C 1
ATOM 1703 O O . TRP B 1 68 ? -15.016 -12.906 -4.598 1 98.38 68 TRP B O 1
ATOM 1713 N N . ASN B 1 69 ? -13.242 -12.477 -3.332 1 98.12 69 ASN B N 1
ATOM 1714 C CA . ASN B 1 69 ? -12.68 -13.82 -3.332 1 98.12 69 ASN B CA 1
ATOM 1715 C C . ASN B 1 69 ? -11.859 -14.086 -2.07 1 98.12 69 ASN B C 1
ATOM 1717 O O . ASN B 1 69 ? -11.555 -13.156 -1.317 1 98.12 69 ASN B O 1
ATOM 1721 N N . GLU B 1 70 ? -11.586 -15.344 -1.791 1 96.88 70 GLU B N 1
ATOM 1722 C CA . GLU B 1 70 ? -10.844 -15.75 -0.603 1 96.88 70 GLU B CA 1
ATOM 1723 C C . GLU B 1 70 ? -9.578 -16.516 -0.979 1 96.88 70 GLU B C 1
ATOM 1725 O O . GLU B 1 70 ? -9.586 -17.344 -1.892 1 96.88 70 GLU B O 1
ATOM 1730 N N . VAL B 1 71 ? -8.562 -16.156 -0.266 1 94.94 71 VAL B N 1
ATOM 1731 C CA . VAL B 1 71 ? -7.293 -16.844 -0.486 1 94.94 71 VAL B CA 1
ATOM 1732 C C . VAL B 1 71 ? -7.391 -18.281 0.026 1 94.94 71 VAL B C 1
ATOM 1734 O O . VAL B 1 71 ? -7.891 -18.516 1.127 1 94.94 71 VAL B O 1
ATOM 1737 N N . ASP B 1 72 ? -6.957 -19.172 -0.828 1 90.25 72 ASP B N 1
ATOM 1738 C CA . ASP B 1 72 ? -6.934 -20.578 -0.436 1 90.25 72 ASP B CA 1
ATOM 1739 C C . ASP B 1 72 ? -5.625 -20.922 0.26 1 90.25 72 ASP B C 1
ATOM 1741 O O . ASP B 1 72 ? -4.637 -20.203 0.147 1 90.25 72 ASP B O 1
ATOM 1745 N N . GLY B 1 73 ? -5.664 -22.062 0.987 1 84.56 73 GLY B N 1
ATOM 1746 C CA . GLY B 1 73 ? -4.449 -22.562 1.599 1 84.56 73 GLY B CA 1
ATOM 1747 C C . GLY B 1 73 ? -4.492 -22.562 3.115 1 84.56 73 GLY B C 1
ATOM 1748 O O . GLY B 1 73 ? -5.52 -22.234 3.709 1 84.56 73 GLY B O 1
ATOM 1749 N N . GLN B 1 74 ? -3.396 -22.891 3.736 1 82.19 74 GLN B N 1
ATOM 1750 C CA . GLN B 1 74 ? -3.271 -22.984 5.188 1 82.19 74 GLN B CA 1
ATOM 1751 C C . GLN B 1 74 ? -3.314 -21.609 5.84 1 82.19 74 GLN B C 1
ATOM 1753 O O . GLN B 1 74 ? -3.986 -21.422 6.855 1 82.19 74 GLN B O 1
ATOM 1758 N N . THR B 1 75 ? -2.555 -20.703 5.262 1 84.44 75 THR B N 1
ATOM 1759 C CA . THR B 1 75 ? -2.607 -19.328 5.719 1 84.44 75 THR B CA 1
ATOM 1760 C C . THR B 1 75 ? -3.381 -18.453 4.727 1 84.44 75 THR B C 1
ATOM 1762 O O . THR B 1 75 ? -3.133 -18.516 3.521 1 84.44 75 THR B O 1
ATOM 1765 N N . LYS B 1 76 ? -4.316 -17.734 5.277 1 90.62 76 LYS B N 1
ATOM 1766 C CA . LYS B 1 76 ? -5.184 -16.953 4.406 1 90.62 76 LYS B CA 1
ATOM 1767 C C . LYS B 1 76 ? -4.988 -15.461 4.629 1 90.62 76 LYS B C 1
ATOM 1769 O O . LYS B 1 76 ? -5.719 -14.641 4.07 1 90.62 76 LYS B O 1
ATOM 1774 N N . LEU B 1 77 ? -3.969 -15.133 5.453 1 94.81 77 LEU B N 1
ATOM 1775 C CA . LEU B 1 77 ? -3.791 -13.75 5.867 1 94.81 77 LEU B CA 1
ATOM 1776 C C . LEU B 1 77 ? -3.238 -12.906 4.723 1 94.81 77 LEU B C 1
ATOM 1778 O O . LEU B 1 77 ? -2.092 -13.086 4.312 1 94.81 77 LEU B O 1
ATOM 1782 N N . ILE B 1 78 ? -4.109 -12.016 4.207 1 96.94 78 ILE B N 1
ATOM 1783 C CA . ILE B 1 78 ? -3.641 -11.055 3.217 1 96.94 78 ILE B CA 1
ATOM 1784 C C . ILE B 1 78 ? -2.922 -9.906 3.918 1 96.94 78 ILE B C 1
ATOM 1786 O O . ILE B 1 78 ? -3.486 -9.258 4.809 1 96.94 78 ILE B O 1
ATOM 1790 N N . THR B 1 79 ? -1.684 -9.625 3.521 1 96.31 79 THR B N 1
ATOM 1791 C CA . THR B 1 79 ? -0.885 -8.602 4.191 1 96.31 79 THR B CA 1
ATOM 1792 C C . THR B 1 79 ? -0.539 -7.469 3.234 1 96.31 79 THR B C 1
ATOM 1794 O O . THR B 1 79 ? -0.009 -6.438 3.65 1 96.31 79 THR B O 1
ATOM 1797 N N . ALA B 1 80 ? -0.779 -7.578 2.004 1 96.81 80 ALA B N 1
ATOM 1798 C CA . ALA B 1 80 ? -0.59 -6.559 0.973 1 96.81 80 ALA B CA 1
ATOM 1799 C C . ALA B 1 80 ? -1.561 -6.766 -0.187 1 96.81 80 ALA B C 1
ATOM 1801 O O . ALA B 1 80 ? -2.033 -7.883 -0.417 1 96.81 80 ALA B O 1
ATOM 1802 N N . ALA B 1 81 ? -1.864 -5.711 -0.953 1 97.5 81 ALA B N 1
ATOM 1803 C CA . ALA B 1 81 ? -2.729 -5.793 -2.127 1 97.5 81 ALA B CA 1
ATOM 1804 C C . ALA B 1 81 ? -2.516 -4.598 -3.051 1 97.5 81 ALA B C 1
ATOM 1806 O O . ALA B 1 81 ? -2.217 -3.494 -2.586 1 97.5 81 ALA B O 1
ATOM 1807 N N . ASN B 1 82 ? -2.623 -4.809 -4.281 1 96.94 82 ASN B N 1
ATOM 1808 C CA . ASN B 1 82 ? -2.529 -3.752 -5.285 1 96.94 82 ASN B CA 1
ATOM 1809 C C . ASN B 1 82 ? -3.141 -4.188 -6.613 1 96.94 82 ASN B C 1
ATOM 1811 O O . ASN B 1 82 ? -3.598 -5.324 -6.75 1 96.94 82 ASN B O 1
ATOM 1815 N N . PHE B 1 83 ? -3.24 -3.23 -7.566 1 94.88 83 PHE B N 1
ATOM 1816 C CA . PHE B 1 83 ? -3.574 -3.559 -8.945 1 94.88 83 PHE B CA 1
ATOM 1817 C C . PHE B 1 83 ? -2.316 -3.654 -9.805 1 94.88 83 PHE B C 1
ATOM 1819 O O . PHE B 1 83 ? -1.299 -3.031 -9.492 1 94.88 83 PHE B O 1
ATOM 1826 N N . CYS B 1 84 ? -2.479 -4.5 -10.766 1 90.75 84 CYS B N 1
ATOM 1827 C CA . CYS B 1 84 ? -1.399 -4.645 -11.734 1 90.75 84 CYS B CA 1
ATOM 1828 C C . CYS B 1 84 ? -1.934 -4.566 -13.164 1 90.75 84 CYS B C 1
ATOM 1830 O O . CYS B 1 84 ? -3.123 -4.785 -13.398 1 90.75 84 CYS B O 1
ATOM 1832 N N . GLN B 1 85 ? -0.989 -4.137 -14.117 1 89.31 85 GLN B N 1
ATOM 1833 C CA . GLN B 1 85 ? -1.311 -4.023 -15.531 1 89.31 85 GLN B CA 1
ATOM 1834 C C . GLN B 1 85 ? -2.553 -3.164 -15.75 1 89.31 85 GLN B C 1
ATOM 1836 O O . GLN B 1 85 ? -3.496 -3.584 -16.422 1 89.31 85 GLN B O 1
ATOM 1841 N N . ASN B 1 86 ? -2.512 -2.055 -15.047 1 88.56 86 ASN B N 1
ATOM 1842 C CA . ASN B 1 86 ? -3.525 -1.016 -15.203 1 88.56 86 ASN B CA 1
ATOM 1843 C C . ASN B 1 86 ? -4.914 -1.527 -14.836 1 88.56 86 ASN B C 1
ATOM 1845 O O . ASN B 1 86 ? -5.891 -1.232 -15.531 1 88.56 86 ASN B O 1
ATOM 1849 N N . GLY B 1 87 ? -4.938 -2.344 -13.891 1 93.38 87 GLY B N 1
ATOM 1850 C CA . GLY B 1 87 ? -6.215 -2.775 -13.352 1 93.38 87 GLY B CA 1
ATOM 1851 C C . GLY B 1 87 ? -6.68 -4.109 -13.906 1 93.38 87 GLY B C 1
ATOM 1852 O O . GLY B 1 87 ? -7.719 -4.629 -13.5 1 93.38 87 GLY B O 1
ATOM 1853 N N . LYS B 1 88 ? -5.941 -4.656 -14.781 1 94.5 88 LYS B N 1
ATOM 1854 C CA . LYS B 1 88 ? -6.316 -5.949 -15.344 1 94.5 88 LYS B CA 1
ATOM 1855 C C . LYS B 1 88 ? -6.277 -7.043 -14.281 1 94.5 88 LYS B C 1
ATOM 1857 O O . LYS B 1 88 ? -7.137 -7.926 -14.258 1 94.5 88 LYS B O 1
ATOM 1862 N N . TYR B 1 89 ? -5.273 -6.949 -13.43 1 95 89 TYR B N 1
ATOM 1863 C CA . TYR B 1 89 ? -5.133 -7.93 -12.359 1 95 89 TYR B CA 1
ATOM 1864 C C . TYR B 1 89 ? -5.141 -7.246 -10.992 1 95 89 TYR B C 1
ATOM 1866 O O . TYR B 1 89 ? -4.691 -6.105 -10.859 1 95 89 TYR B O 1
ATOM 1874 N N . ALA B 1 90 ? -5.703 -7.902 -10.07 1 96.56 90 ALA B N 1
ATOM 1875 C CA . ALA B 1 90 ? -5.438 -7.652 -8.656 1 96.56 90 ALA B CA 1
ATOM 1876 C C . ALA B 1 90 ? -4.383 -8.617 -8.125 1 96.56 90 ALA B C 1
ATOM 1878 O O . ALA B 1 90 ? -4.391 -9.805 -8.453 1 96.56 90 ALA B O 1
ATOM 1879 N N . VAL B 1 91 ? -3.473 -8.094 -7.375 1 95.06 91 VAL B N 1
ATOM 1880 C CA . VAL B 1 91 ? -2.42 -8.93 -6.812 1 95.06 91 VAL B CA 1
ATOM 1881 C C . VAL B 1 91 ? -2.398 -8.781 -5.293 1 95.06 91 VAL B C 1
ATOM 1883 O O . VAL B 1 91 ? -2.531 -7.672 -4.77 1 95.06 91 VAL B O 1
ATOM 1886 N N . ILE B 1 92 ? -2.27 -9.906 -4.57 1 96.81 92 ILE B N 1
ATOM 1887 C CA . ILE B 1 92 ? -2.182 -9.852 -3.117 1 96.81 92 ILE B CA 1
ATOM 1888 C C . ILE B 1 92 ? -0.915 -10.562 -2.65 1 96.81 92 ILE B C 1
ATOM 1890 O O . ILE B 1 92 ? -0.381 -11.422 -3.355 1 96.81 92 ILE B O 1
ATOM 1894 N N . GLY B 1 93 ? -0.419 -10.086 -1.539 1 95.06 93 GLY B N 1
ATOM 1895 C CA . GLY B 1 93 ? 0.615 -10.781 -0.784 1 95.06 93 GLY B CA 1
ATOM 1896 C C . GLY B 1 93 ? 0.098 -11.414 0.493 1 95.06 93 GLY B C 1
ATOM 1897 O O . GLY B 1 93 ? -0.741 -10.828 1.186 1 95.06 93 GLY B O 1
ATOM 1898 N N . THR B 1 94 ? 0.627 -12.609 0.788 1 94.81 94 THR B N 1
ATOM 1899 C CA . THR B 1 94 ? 0.176 -13.312 1.986 1 94.81 94 THR B CA 1
ATOM 1900 C C . THR B 1 94 ? 1.27 -13.32 3.051 1 94.81 94 THR B C 1
ATOM 1902 O O . THR B 1 94 ? 2.42 -12.977 2.77 1 94.81 94 THR B O 1
ATOM 1905 N N . TYR B 1 95 ? 0.809 -13.633 4.211 1 92.44 95 TYR B N 1
ATOM 1906 C CA . TYR B 1 95 ? 1.701 -13.703 5.363 1 92.44 95 TYR B CA 1
ATOM 1907 C C . TYR B 1 95 ? 2.811 -14.727 5.129 1 92.44 95 TYR B C 1
ATOM 1909 O O . TYR B 1 95 ? 3.943 -14.531 5.582 1 92.44 95 TYR B O 1
ATOM 1917 N N . ASP B 1 96 ? 2.502 -15.758 4.395 1 90.06 96 ASP B N 1
ATOM 1918 C CA . ASP B 1 96 ? 3.488 -16.812 4.188 1 90.06 96 ASP B CA 1
ATOM 1919 C C . ASP B 1 96 ? 4.305 -16.562 2.92 1 90.06 96 ASP B C 1
ATOM 1921 O O . ASP B 1 96 ? 5.023 -17.453 2.457 1 90.06 96 ASP B O 1
ATOM 1925 N N . GLY B 1 97 ? 4.098 -15.469 2.244 1 89.5 97 GLY B N 1
ATOM 1926 C CA . GLY B 1 97 ? 5.039 -15.047 1.218 1 89.5 97 GLY B CA 1
ATOM 1927 C C . GLY B 1 97 ? 4.562 -15.352 -0.189 1 89.5 97 GLY B C 1
ATOM 1928 O O . GLY B 1 97 ? 5.359 -15.383 -1.129 1 89.5 97 GLY B O 1
ATOM 1929 N N . ARG B 1 98 ? 3.34 -15.617 -0.402 1 90.88 98 ARG B N 1
ATOM 1930 C CA . ARG B 1 98 ? 2.787 -15.805 -1.739 1 90.88 98 ARG B CA 1
ATOM 1931 C C . ARG B 1 98 ? 2.303 -14.484 -2.324 1 90.88 98 ARG B C 1
ATOM 1933 O O . ARG B 1 98 ? 1.715 -13.664 -1.617 1 90.88 98 ARG B O 1
ATOM 1940 N N . CYS B 1 99 ? 2.635 -14.344 -3.508 1 92 99 CYS B N 1
ATOM 1941 C CA . CYS B 1 99 ? 2.006 -13.32 -4.332 1 92 99 CYS B CA 1
ATOM 1942 C C . CYS B 1 99 ? 0.997 -13.938 -5.293 1 92 99 CYS B C 1
ATOM 1944 O O . CYS B 1 99 ? 1.37 -14.703 -6.184 1 92 99 CYS B O 1
ATOM 1946 N N . ILE B 1 100 ? -0.224 -13.594 -5.129 1 94.62 100 ILE B N 1
ATOM 1947 C CA . ILE B 1 100 ? -1.294 -14.242 -5.883 1 94.62 100 ILE B CA 1
AT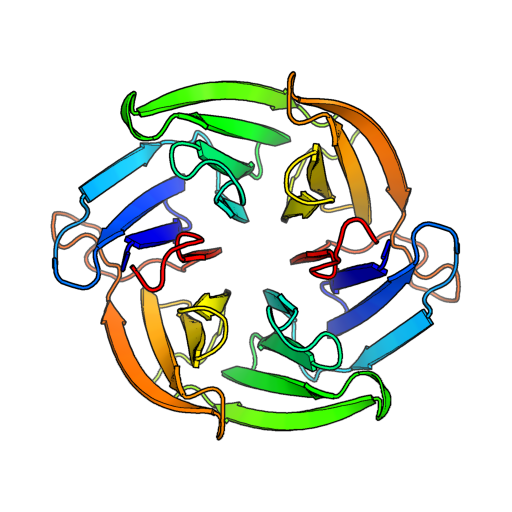OM 1948 C C . ILE B 1 100 ? -1.984 -13.211 -6.781 1 94.62 100 ILE B C 1
ATOM 1950 O O . ILE B 1 100 ? -2.342 -12.125 -6.328 1 94.62 100 ILE B O 1
ATOM 1954 N N . PHE B 1 101 ? -2.221 -13.617 -8.055 1 94 101 PHE B N 1
ATOM 1955 C CA . PHE B 1 101 ? -2.842 -12.75 -9.047 1 94 101 PHE B CA 1
ATOM 1956 C C . PHE B 1 101 ? -4.266 -13.203 -9.352 1 94 101 PHE B C 1
ATOM 1958 O O . PHE B 1 101 ? -4.508 -14.391 -9.562 1 94 101 PHE B O 1
ATOM 1965 N N . TYR B 1 102 ? -5.141 -12.258 -9.344 1 97.5 102 TYR B N 1
ATOM 1966 C CA . TYR B 1 102 ? -6.535 -12.453 -9.719 1 97.5 102 TYR B CA 1
ATOM 1967 C C . TYR B 1 102 ? -6.898 -11.609 -10.938 1 97.5 102 TYR B C 1
ATOM 1969 O O . TYR B 1 102 ? -6.473 -10.461 -11.047 1 97.5 102 TYR B O 1
ATOM 1977 N N . ASP B 1 103 ? -7.684 -12.203 -11.836 1 97.62 103 ASP B N 1
ATOM 1978 C CA . ASP B 1 103 ? -8.336 -11.359 -12.836 1 97.62 103 ASP B CA 1
ATOM 1979 C C . ASP B 1 103 ? -9.344 -10.414 -12.18 1 97.62 103 ASP B C 1
ATOM 1981 O O . ASP B 1 103 ? -10.219 -10.852 -11.43 1 97.62 103 ASP B O 1
ATOM 1985 N N . THR B 1 104 ? -9.242 -9.133 -12.469 1 97.38 104 THR B N 1
ATOM 1986 C CA . THR B 1 104 ? -10.047 -8.141 -11.766 1 97.38 104 THR B CA 1
ATOM 1987 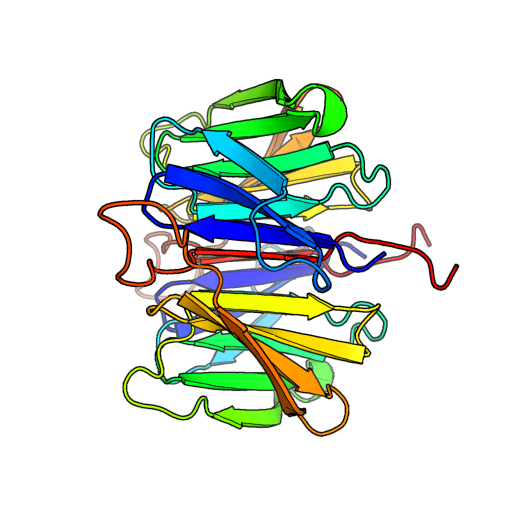C C . THR B 1 104 ? -11.516 -8.25 -12.156 1 97.38 104 THR B C 1
ATOM 1989 O O . THR B 1 104 ? -12.406 -8.008 -11.344 1 97.38 104 THR B O 1
ATOM 1992 N N . GLU B 1 105 ? -11.797 -8.609 -13.328 1 96.94 105 GLU B N 1
ATOM 1993 C CA . GLU B 1 105 ? -13.156 -8.609 -13.867 1 96.94 105 GLU B CA 1
ATOM 1994 C C . GLU B 1 105 ? -14.078 -9.492 -13.031 1 96.94 105 GLU B C 1
ATOM 1996 O O . GLU B 1 105 ? -15.227 -9.125 -12.773 1 96.94 105 GLU B O 1
ATOM 2001 N N . HIS B 1 106 ? -13.578 -10.578 -12.594 1 97.5 106 HIS B N 1
ATOM 2002 C CA . HIS B 1 106 ? -14.414 -11.484 -11.812 1 97.5 106 HIS B CA 1
ATOM 2003 C C . HIS B 1 106 ? -13.719 -11.875 -10.508 1 97.5 106 HIS B C 1
ATOM 2005 O O . HIS B 1 106 ? -14.242 -12.688 -9.742 1 97.5 106 HIS B O 1
ATOM 2011 N N . LEU B 1 107 ? -12.539 -11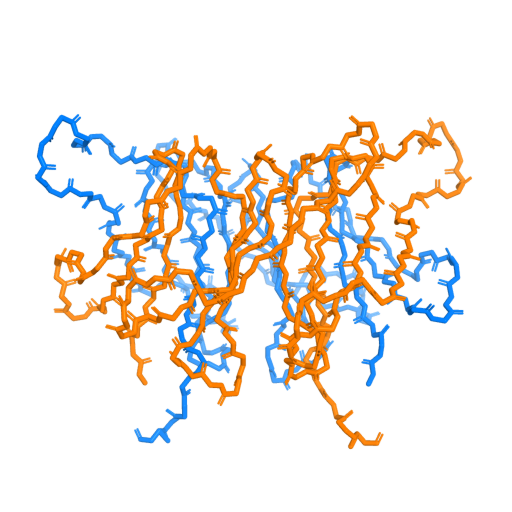.297 -10.273 1 97.88 107 LEU B N 1
ATOM 2012 C CA . LEU B 1 107 ? -11.688 -11.602 -9.125 1 97.88 107 LEU B CA 1
ATOM 2013 C C . LEU B 1 107 ? -11.453 -13.102 -9.016 1 97.88 107 LEU B C 1
ATOM 2015 O O . LEU B 1 107 ? -11.633 -13.68 -7.938 1 97.88 107 LEU B O 1
ATOM 2019 N N . LYS B 1 108 ? -11.094 -13.625 -10.141 1 97.56 108 LYS B N 1
ATOM 2020 C CA . LYS B 1 108 ? -10.773 -15.047 -10.188 1 97.56 108 LYS B CA 1
ATOM 2021 C C . LYS B 1 108 ? -9.258 -15.266 -10.195 1 97.56 108 LYS B C 1
ATOM 2023 O O . LYS B 1 108 ? -8.523 -14.523 -10.852 1 97.56 108 LYS B O 1
ATOM 2028 N N . TYR B 1 109 ? -8.922 -16.391 -9.609 1 96.81 109 TYR B N 1
ATOM 2029 C CA . TYR B 1 109 ? -7.508 -16.75 -9.555 1 96.81 109 TYR B CA 1
ATOM 2030 C C . TYR B 1 109 ? -6.906 -16.828 -10.953 1 96.81 109 TYR B C 1
ATOM 2032 O O . TYR B 1 109 ? -7.508 -17.391 -11.867 1 96.81 109 TYR B O 1
ATOM 2040 N N . HIS B 1 110 ? -5.766 -16.25 -11.117 1 95.38 110 HIS B N 1
ATOM 2041 C CA . HIS B 1 110 ? -5.031 -16.312 -12.375 1 95.38 110 HIS B CA 1
ATOM 2042 C C . HIS B 1 110 ? -3.74 -17.109 -12.219 1 95.38 110 HIS B C 1
ATOM 2044 O O . HIS B 1 110 ? -3.549 -18.109 -12.898 1 95.38 110 HIS B O 1
ATOM 2050 N N . THR B 1 111 ? -2.84 -16.688 -11.352 1 93.06 111 THR B N 1
ATOM 2051 C CA . THR B 1 111 ? -1.572 -17.359 -11.086 1 93.06 111 THR B CA 1
ATOM 2052 C C . THR B 1 111 ? -0.977 -16.891 -9.758 1 93.06 111 THR B C 1
ATOM 2054 O O . THR B 1 111 ? -1.544 -16.031 -9.094 1 93.06 111 THR B O 1
ATOM 2057 N N . GLN B 1 112 ? 0.134 -17.5 -9.273 1 90.38 112 GLN B N 1
ATOM 2058 C CA . GLN B 1 112 ? 0.841 -17.047 -8.086 1 90.38 112 GLN B CA 1
ATOM 2059 C C . GLN B 1 112 ? 2.346 -17.25 -8.219 1 90.38 112 GLN B C 1
ATOM 2061 O O . GLN B 1 112 ? 2.791 -18.078 -9.016 1 90.38 112 GLN B O 1
ATOM 2066 N N . ILE B 1 113 ? 3.053 -16.391 -7.562 1 84.56 113 ILE B N 1
ATOM 2067 C CA . ILE B 1 113 ? 4.5 -16.547 -7.449 1 84.56 113 ILE B CA 1
ATOM 2068 C C . ILE B 1 113 ? 4.91 -16.5 -5.98 1 84.56 113 ILE B C 1
ATOM 2070 O O . ILE B 1 113 ? 4.215 -15.914 -5.152 1 84.56 113 ILE B O 1
ATOM 2074 N N . HIS B 1 114 ? 5.957 -17.156 -5.617 1 83.81 114 HIS B N 1
ATOM 2075 C CA . HIS B 1 114 ? 6.512 -17.109 -4.27 1 83.81 114 HIS B CA 1
ATOM 2076 C C . HIS B 1 114 ? 7.691 -16.141 -4.191 1 83.81 114 HIS B C 1
ATOM 2078 O O . HIS B 1 114 ? 8.648 -16.266 -4.953 1 83.81 114 HIS B O 1
ATOM 2084 N N . VAL B 1 115 ? 7.449 -15.117 -3.424 1 76.75 115 VAL B N 1
ATOM 2085 C CA . VAL B 1 115 ? 8.5 -14.109 -3.287 1 76.75 115 VAL B CA 1
ATOM 2086 C C . VAL B 1 115 ? 9.398 -14.461 -2.109 1 76.75 115 VAL B C 1
ATOM 2088 O O . VAL B 1 115 ? 9.195 -13.984 -0.993 1 76.75 115 VAL B O 1
ATOM 2091 N N . ARG B 1 116 ? 10.062 -15.656 -2.084 1 68.25 116 ARG B N 1
ATOM 2092 C CA . ARG B 1 116 ? 10.992 -16.109 -1.057 1 68.25 116 ARG B CA 1
ATOM 2093 C C . ARG B 1 116 ? 12.422 -16.156 -1.591 1 68.25 116 ARG B C 1
ATOM 2095 O O . ARG B 1 116 ? 12.633 -16.328 -2.791 1 68.25 116 ARG B O 1
ATOM 2102 N N . SER B 1 117 ? 13.266 -15.523 -0.765 1 56.94 117 SER B N 1
ATOM 2103 C CA . SER B 1 117 ? 14.656 -15.719 -1.156 1 56.94 117 SER B CA 1
ATOM 2104 C C . SER B 1 117 ? 15.047 -17.188 -1.104 1 56.94 117 SER B C 1
ATOM 2106 O O . SER B 1 117 ? 14.641 -17.906 -0.192 1 56.94 117 SER B O 1
ATOM 2108 N N . THR B 1 118 ? 15.234 -17.812 -2.33 1 52.06 118 THR B N 1
ATOM 2109 C CA . THR B 1 118 ? 15.68 -19.188 -2.398 1 52.06 118 THR B CA 1
ATOM 2110 C C . THR B 1 118 ? 16.984 -19.391 -1.631 1 52.06 118 THR B C 1
ATOM 2112 O O . THR B 1 118 ? 17.391 -20.516 -1.372 1 52.06 118 THR B O 1
ATOM 2115 N N . ARG B 1 119 ? 17.781 -18.359 -1.517 1 48.03 119 ARG B N 1
ATOM 2116 C CA . ARG B 1 119 ? 19.109 -18.594 -0.96 1 48.03 119 ARG B CA 1
ATOM 2117 C C . ARG B 1 119 ? 19.141 -18.266 0.528 1 48.03 119 ARG B C 1
ATOM 2119 O O . ARG B 1 119 ? 18.609 -17.234 0.955 1 48.03 119 ARG B O 1
ATOM 2126 N N . GLY B 1 120 ? 19.391 -19.25 1.354 1 49.41 120 GLY B N 1
ATOM 2127 C CA . GLY B 1 120 ? 19.797 -19.219 2.752 1 49.41 120 GLY B CA 1
ATOM 2128 C C . GLY B 1 120 ? 18.672 -19.594 3.701 1 49.41 120 GLY B C 1
ATOM 2129 O O . GLY B 1 120 ? 17.672 -20.188 3.285 1 49.41 120 GLY B O 1
ATOM 2130 N N . ARG B 1 121 ? 18.922 -19.266 5 1 51.97 121 ARG B N 1
ATOM 2131 C CA . ARG B 1 121 ? 18.125 -19.688 6.148 1 51.97 121 ARG B CA 1
ATOM 2132 C C . ARG B 1 121 ? 16.688 -19.203 6.043 1 51.97 121 ARG B C 1
ATOM 2134 O O . ARG B 1 121 ? 15.852 -19.547 6.871 1 51.97 121 ARG B O 1
ATOM 2141 N N . ASN B 1 122 ? 16.344 -18.328 5.082 1 53 122 ASN B N 1
ATOM 2142 C CA . ASN B 1 122 ? 15.008 -17.75 5.043 1 53 122 ASN B CA 1
ATOM 2143 C C . ASN B 1 122 ? 14.086 -18.531 4.113 1 53 122 ASN B C 1
ATOM 2145 O O . ASN B 1 122 ? 13.328 -17.938 3.342 1 53 122 ASN B O 1
ATOM 2149 N N . ARG B 1 123 ? 14.203 -19.797 4.047 1 56.47 123 ARG B N 1
ATOM 2150 C CA . ARG B 1 123 ? 13.391 -20.688 3.227 1 56.47 123 ARG B CA 1
ATOM 2151 C C . ARG B 1 123 ? 11.906 -20.531 3.549 1 56.47 123 ARG B C 1
ATOM 2153 O O . ARG B 1 123 ? 11.055 -20.875 2.738 1 56.47 123 ARG B O 1
ATOM 2160 N N . VAL B 1 124 ? 11.742 -20.141 4.801 1 59 124 VAL B N 1
ATOM 2161 C CA . VAL B 1 124 ? 10.336 -20.016 5.145 1 59 124 VAL B CA 1
ATOM 2162 C C . VAL B 1 124 ? 9.812 -18.656 4.703 1 59 124 VAL B C 1
ATOM 2164 O O . VAL B 1 124 ? 10.484 -17.641 4.898 1 59 124 VAL B O 1
ATOM 2167 N N . GLY B 1 125 ? 9.016 -18.625 3.656 1 60.66 125 GLY B N 1
ATOM 2168 C CA . GLY B 1 125 ? 8.438 -17.375 3.178 1 60.66 125 GLY B CA 1
ATOM 2169 C C . GLY B 1 125 ? 8.172 -16.375 4.285 1 60.66 125 GLY B C 1
ATOM 2170 O O . GLY B 1 125 ? 7.836 -16.766 5.41 1 60.66 125 GLY B O 1
ATOM 2171 N N . ARG B 1 126 ? 8.617 -15.117 4.129 1 72.44 126 ARG B N 1
ATOM 2172 C CA . ARG B 1 126 ? 8.367 -14.055 5.102 1 72.44 126 ARG B CA 1
ATOM 2173 C C . ARG B 1 126 ? 7.141 -13.242 4.715 1 72.44 126 ARG B C 1
ATOM 2175 O O . ARG B 1 126 ? 6.734 -13.227 3.549 1 72.44 126 ARG B O 1
ATOM 2182 N N . LYS B 1 127 ? 6.52 -12.719 5.766 1 81.94 127 LYS B N 1
ATOM 2183 C CA . LYS B 1 127 ? 5.359 -11.852 5.586 1 81.94 127 LYS B CA 1
ATOM 2184 C C . LYS B 1 127 ? 5.656 -10.734 4.586 1 81.94 127 LYS B C 1
ATOM 2186 O O . LYS B 1 127 ? 6.652 -10.023 4.719 1 81.94 127 LYS B O 1
ATOM 2191 N N . ILE B 1 128 ? 4.805 -10.727 3.607 1 89.06 128 ILE B N 1
ATOM 2192 C CA . ILE B 1 128 ? 4.887 -9.609 2.672 1 89.06 128 ILE B CA 1
ATOM 2193 C C . ILE B 1 128 ? 4.199 -8.383 3.27 1 89.06 128 ILE B C 1
ATOM 2195 O O . ILE B 1 128 ? 3.035 -8.453 3.672 1 89.06 128 ILE B O 1
ATOM 2199 N N . THR B 1 129 ? 4.879 -7.266 3.359 1 92.44 129 THR B N 1
ATOM 2200 C CA . THR B 1 129 ? 4.32 -6.066 3.969 1 92.44 129 THR B CA 1
ATOM 2201 C C . THR B 1 129 ? 3.928 -5.051 2.9 1 92.44 129 THR B C 1
ATOM 2203 O O . THR B 1 129 ? 3.285 -4.039 3.203 1 92.44 129 THR B O 1
ATOM 2206 N N . GLY B 1 130 ? 4.285 -5.25 1.701 1 93 130 GLY B N 1
ATOM 2207 C CA . GLY B 1 130 ? 3.939 -4.387 0.582 1 93 130 GLY B CA 1
ATOM 2208 C C . GLY B 1 130 ? 4.195 -5.031 -0.768 1 93 130 GLY B C 1
ATOM 2209 O O . GLY B 1 130 ? 5.145 -5.801 -0.923 1 93 130 GLY B O 1
ATOM 2210 N N . ILE B 1 131 ? 3.367 -4.777 -1.732 1 93.06 131 ILE B N 1
ATOM 2211 C CA . ILE B 1 131 ? 3.52 -5.168 -3.129 1 93.06 131 ILE B CA 1
ATOM 2212 C C . ILE B 1 131 ? 3.209 -3.979 -4.035 1 93.06 131 ILE B C 1
ATOM 2214 O O . ILE B 1 131 ? 2.184 -3.314 -3.871 1 93.06 131 ILE B O 1
ATOM 2218 N N . GLU B 1 132 ? 4.125 -3.73 -4.945 1 93.56 132 GLU B N 1
ATOM 2219 C CA . GLU B 1 132 ? 3.979 -2.568 -5.816 1 93.56 132 GLU B CA 1
ATOM 2220 C C . GLU B 1 132 ? 4.445 -2.879 -7.234 1 93.56 132 GLU B C 1
ATOM 2222 O O . GLU B 1 132 ? 5.648 -2.938 -7.5 1 93.56 132 GLU B O 1
ATOM 2227 N N . PRO B 1 133 ? 3.422 -3.039 -8.164 1 89.12 133 PRO B N 1
ATOM 2228 C CA . PRO B 1 133 ? 3.799 -3.211 -9.57 1 89.12 133 PRO B CA 1
ATOM 2229 C C . PRO B 1 133 ? 4.301 -1.919 -10.211 1 89.12 133 PRO B C 1
ATOM 2231 O O . PRO B 1 133 ? 3.814 -0.833 -9.883 1 89.12 133 PRO B O 1
ATOM 2234 N N . LEU B 1 134 ? 5.367 -1.996 -10.953 1 85.12 134 LEU B N 1
ATOM 2235 C CA . LEU B 1 134 ? 5.809 -0.83 -11.711 1 85.12 134 LEU B CA 1
ATOM 2236 C C . LEU B 1 134 ? 4.691 -0.314 -12.617 1 85.12 134 LEU B C 1
ATOM 2238 O O . LEU B 1 134 ? 4.008 -1.1 -13.273 1 85.12 134 LEU B O 1
ATOM 2242 N N . PRO B 1 135 ? 4.629 1.216 -12.359 1 66.94 135 PRO B N 1
ATOM 2243 C CA . PRO B 1 135 ? 3.625 1.825 -13.234 1 66.94 135 PRO B CA 1
ATOM 2244 C C . PRO B 1 135 ? 4.016 1.765 -14.703 1 66.94 135 PRO B C 1
ATOM 2246 O O . PRO B 1 135 ? 5.195 1.885 -15.039 1 66.94 135 PRO B O 1
ATOM 2249 N N . GLY B 1 136 ? 3.361 1.465 -15.68 1 59.31 136 GLY B N 1
ATOM 2250 C CA . GLY B 1 136 ? 3.805 1.563 -17.062 1 59.31 136 GLY B CA 1
ATOM 2251 C C . GLY B 1 136 ? 2.932 0.781 -18.016 1 59.31 136 GLY B C 1
ATOM 2252 O O . GLY B 1 136 ? 2.074 0.003 -17.594 1 59.31 136 GLY B O 1
ATOM 2253 N N . GLU B 1 137 ? 3.717 0.747 -19.328 1 47.72 137 GLU B N 1
ATOM 2254 C CA . GLU B 1 137 ? 3.438 0.855 -20.75 1 47.72 137 GLU B CA 1
ATOM 2255 C C . GLU B 1 137 ? 2.846 -0.442 -21.297 1 47.72 137 GLU B C 1
ATOM 2257 O O . GLU B 1 137 ? 3.301 -1.533 -20.953 1 47.72 137 GLU B O 1
ATOM 2262 N N . ASN B 1 138 ? 1.532 -0.489 -21.469 1 42.41 138 ASN B N 1
ATOM 2263 C CA . ASN B 1 138 ? 1.249 -1.16 -22.734 1 42.41 138 ASN B CA 1
ATOM 2264 C C . ASN B 1 138 ? 2.402 -1.008 -23.719 1 42.41 138 ASN B C 1
ATOM 2266 O O . ASN B 1 138 ? 2.426 -0.066 -24.516 1 42.41 138 ASN B O 1
ATOM 2270 N N . LYS B 1 139 ? 3.67 -0.715 -23.484 1 32.38 139 LYS B N 1
ATOM 2271 C CA . LYS B 1 139 ? 4.363 -0.728 -24.766 1 32.38 139 LYS B CA 1
ATOM 2272 C C . LYS B 1 139 ? 4.477 -2.146 -25.328 1 32.38 139 LYS B C 1
ATOM 2274 O O . LYS B 1 139 ? 4.664 -3.1 -24.562 1 32.38 139 LYS B O 1
#

Foldseek 3Di:
DQKDWDFDQVQWIFIDHPVDPDTPDIAHHPGGWQEKEAQQPDNQWMWIFGQVLKIFIAGNVVSGTPAMDGDDDDGSGWNEWYADPRNQWIWTATQQAKIWIAGRVHRHTDGIDGPFDPDDPRVGHHGDNYDDDPPDDPD/DQKDWDFDQVQWIFIDGPPDPDTPDIAHGPGGWQEKEAQQPDNQWMWIFGQVLKIFIAGNVVSGTPAMDGDDDDGRGWNEWYADPRNQWIWTATQQAKIWIAGRVHRHTDGIDGPFDPDDPRVGHHGDNYDDDDDDDPD

Organism: Gekko japonicus (NCBI:txid146911)

Solvent-accessible surface area (backbone atoms only — not comparable to full-atom values): 13980 Å² total; per-residue (Å²): 100,61,37,33,36,37,22,20,71,85,14,34,37,35,34,35,37,76,91,45,90,54,75,73,43,78,46,82,52,95,37,42,32,34,18,46,30,53,33,64,80,42,84,53,29,34,39,38,18,16,52,76,12,40,39,34,35,30,31,56,90,77,67,40,75,73,44,63,39,66,54,72,73,92,69,34,33,25,29,13,31,32,58,30,79,77,43,53,26,34,38,34,22,20,43,65,13,40,35,40,33,20,36,44,90,73,44,38,84,70,53,70,49,69,69,41,56,83,73,64,97,47,66,60,38,46,35,22,33,22,49,30,48,48,76,47,63,91,117,96,61,36,33,36,38,23,19,71,85,14,34,37,35,34,34,38,78,90,45,87,56,76,74,44,77,47,83,53,96,36,41,32,34,19,46,30,53,35,68,81,43,85,52,29,34,37,38,18,15,52,75,12,38,38,35,36,30,31,57,89,76,68,40,73,72,46,62,38,67,54,73,74,93,68,33,34,26,28,12,31,34,59,31,78,78,42,52,25,33,37,35,23,20,44,66,12,40,35,40,33,20,36,45,90,73,46,37,84,69,53,71,48,68,68,39,58,82,74,62,95,48,65,62,38,47,35,23,34,22,48,30,46,49,65,69,53,92,114

pLDDT: mean 88.97, std 13.7, range [32.38, 98.81]

Nearest PDB structures (foldseek):
  8id8-assembly1_B  TM=9.180E-01  e=1.592E-08  Homo sapiens
  8zss-assembly1_B  TM=9.047E-01  e=3.219E-08  Homo sapiens
  9avl-assembly1_B  TM=8.801E-01  e=1.873E-08  Homo sapiens
  8gef-assembly1_B  TM=9.192E-01  e=7.253E-08  Homo sapiens
  8gee-assembly1_B  TM=8.658E-01  e=3.049E-08  Homo sapiens